Protein AF-A0A1G1NJF9-F1 (afdb_monomer)

Mean predicted aligned error: 8.88 Å

Secondary structure (DSSP, 8-state):
----------------GGGTT--TTS-SS-SS---THHHHHHHHHHHHHHHHHHHHHHHHHHHHHHTT-HHHHHHHHHHHHHHHHHHHHHHHHHHHHHHH-S--S-TTTTTSSHHHHHHHHHHHHHHHTT--HHHHHHHHHHHHHHHHHHTTTTTT-S-EEEEEETTB-HHHHHHHHHHHHHHT-EEEEESSHHHHHHHHHHH--SEEEEEE-HHHHHHHHHHHTTTS-EEEEEPB-TTSTTSSBB--HHHHHHHHHHHHT-

Foldseek 3Di:
DDDDDDDDPPPPDPPPPLCVQDDPPDAFDDSAAAALVLLVVLLVVVLVVVLVVLVVVCVVCQVVQVVVDDVRSVVVVVVSVVVNCCSVVLSCQLQCLLVVLAQSDDPLSLQDDPLVVSLVNSLVVVVVVVDRNSNSLNSSLSSNQSNCSSNLFLAQWDEEEEEAEPAAAPVQVVLVVVLCVVLVYHYDYDPALVRVVVVCVVRVGQEYEYEERSVRLSVNCNVPSNPHHYHYWHWTANPDPSHNIHTDVVVVSVSSCSNNVD

Structure (mmCIF, N/CA/C/O backbone):
data_AF-A0A1G1NJF9-F1
#
_entry.id   AF-A0A1G1NJF9-F1
#
loop_
_atom_site.group_PDB
_atom_site.id
_atom_site.type_symbol
_atom_site.label_atom_id
_atom_site.label_alt_id
_atom_site.label_comp_id
_atom_site.label_asym_id
_atom_site.label_entity_id
_atom_site.label_seq_id
_atom_site.pdbx_PDB_ins_code
_atom_site.Cartn_x
_atom_site.Cartn_y
_atom_site.Cartn_z
_atom_site.occupancy
_atom_site.B_iso_or_equiv
_atom_site.auth_seq_id
_atom_site.auth_comp_id
_atom_site.auth_asym_id
_atom_site.auth_atom_id
_atom_site.pdbx_PDB_model_num
ATOM 1 N N . MET A 1 1 ? 12.388 -8.549 56.924 1.00 35.53 1 MET A N 1
ATOM 2 C CA . MET A 1 1 ? 13.228 -9.263 55.935 1.00 35.53 1 MET A CA 1
ATOM 3 C C . MET A 1 1 ? 12.283 -10.144 55.130 1.00 35.53 1 MET A C 1
ATOM 5 O O . MET A 1 1 ? 11.708 -11.043 55.712 1.00 35.53 1 MET A O 1
ATOM 9 N N . LYS A 1 2 ? 11.737 -9.667 54.003 1.00 35.94 2 LYS A N 1
ATOM 10 C CA . LYS A 1 2 ? 12.255 -9.857 52.632 1.00 35.94 2 LYS A CA 1
ATOM 11 C C . LYS A 1 2 ? 12.684 -11.302 52.370 1.00 35.94 2 LYS A C 1
ATOM 13 O O . LYS A 1 2 ? 13.828 -11.614 52.649 1.00 35.94 2 LYS A O 1
ATOM 18 N N . GLU A 1 3 ? 11.807 -12.077 51.737 1.00 32.44 3 GLU A N 1
ATOM 19 C CA . GLU A 1 3 ? 12.163 -12.806 50.518 1.00 32.44 3 GLU A CA 1
ATOM 20 C C . GLU A 1 3 ? 11.025 -12.663 49.502 1.00 32.44 3 GLU A C 1
ATOM 22 O O . GLU A 1 3 ? 9.847 -12.883 49.769 1.00 32.44 3 GLU A O 1
ATOM 27 N N . THR A 1 4 ? 11.416 -12.116 48.363 1.00 36.16 4 THR A N 1
ATOM 28 C CA . THR A 1 4 ? 10.620 -11.649 47.235 1.00 36.16 4 THR A CA 1
ATOM 29 C C . THR A 1 4 ? 10.324 -12.793 46.276 1.00 36.16 4 THR A C 1
ATOM 31 O O . THR A 1 4 ? 11.246 -13.488 45.855 1.00 36.16 4 THR A O 1
ATOM 34 N N . GLY A 1 5 ? 9.060 -12.923 45.863 1.00 34.06 5 GLY A N 1
ATOM 35 C CA . GLY A 1 5 ? 8.641 -13.816 44.786 1.00 34.06 5 GLY A CA 1
ATOM 36 C C . GLY A 1 5 ? 9.369 -13.496 43.480 1.00 34.06 5 GLY A C 1
ATOM 37 O O . GLY A 1 5 ? 9.129 -12.461 42.855 1.00 34.06 5 GLY A O 1
ATOM 38 N N . GLN A 1 6 ? 10.273 -14.387 43.077 1.00 33.75 6 GLN A N 1
ATOM 39 C CA . GLN A 1 6 ? 10.965 -14.312 41.798 1.00 33.75 6 GLN A CA 1
ATOM 40 C C . GLN A 1 6 ? 10.076 -14.846 40.669 1.00 33.75 6 GLN A C 1
ATOM 42 O O . GLN A 1 6 ? 9.721 -16.019 40.607 1.00 33.75 6 GLN A O 1
ATOM 47 N N . GLY A 1 7 ? 9.728 -13.899 39.797 1.00 34.75 7 GLY A N 1
ATOM 48 C CA . GLY A 1 7 ? 9.335 -13.999 38.394 1.00 34.75 7 GLY A CA 1
ATOM 49 C C . GLY A 1 7 ? 9.099 -15.382 37.791 1.00 34.75 7 GLY A C 1
ATOM 50 O O . GLY A 1 7 ? 10.038 -16.079 37.413 1.00 34.75 7 GLY A O 1
ATOM 51 N N . LYS A 1 8 ? 7.829 -15.665 37.480 1.00 34.97 8 LYS A N 1
ATOM 52 C CA . LYS A 1 8 ? 7.499 -16.475 36.304 1.00 34.97 8 LYS A CA 1
ATOM 53 C C . LYS A 1 8 ? 8.055 -15.755 35.071 1.00 34.97 8 LYS A C 1
ATOM 55 O O . LYS A 1 8 ? 7.445 -14.799 34.593 1.00 34.97 8 LYS A O 1
ATOM 60 N N . ARG A 1 9 ? 9.209 -16.197 34.559 1.00 41.12 9 ARG A N 1
ATOM 61 C CA . ARG A 1 9 ? 9.579 -15.963 33.157 1.00 41.12 9 ARG A CA 1
ATOM 62 C C . ARG A 1 9 ? 8.457 -16.569 32.323 1.00 41.12 9 ARG A C 1
ATOM 64 O O . ARG A 1 9 ? 8.304 -17.784 32.280 1.00 41.12 9 ARG A O 1
ATOM 71 N N . LEU A 1 10 ? 7.624 -15.708 31.752 1.00 45.41 10 LEU A N 1
ATOM 72 C CA . LEU A 1 10 ? 6.700 -16.089 30.699 1.00 45.41 10 LEU A CA 1
ATOM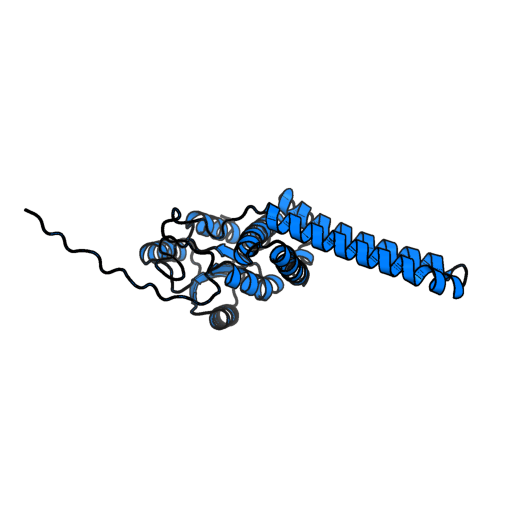 73 C C . LEU A 1 10 ? 7.572 -16.586 29.546 1.00 45.41 10 LEU A C 1
ATOM 75 O O . LEU A 1 10 ? 8.240 -15.786 28.895 1.00 45.41 10 LEU A O 1
ATOM 79 N N . GLU A 1 11 ? 7.638 -17.900 29.352 1.00 47.72 11 GLU A N 1
ATOM 80 C CA . GLU A 1 11 ? 8.126 -18.473 28.101 1.00 47.72 11 GLU A CA 1
ATOM 81 C C . GLU A 1 11 ? 7.130 -18.059 27.014 1.00 47.72 11 GLU A C 1
ATOM 83 O O . GLU A 1 11 ? 6.118 -18.716 26.765 1.00 47.72 11 GLU A O 1
ATOM 88 N N . ASP A 1 12 ? 7.353 -16.874 26.445 1.00 53.38 12 ASP A N 1
ATOM 89 C CA . ASP A 1 12 ? 6.586 -16.388 25.312 1.00 53.38 12 ASP A CA 1
ATOM 90 C C . ASP A 1 12 ? 6.813 -17.359 24.145 1.00 53.38 12 ASP A C 1
ATOM 92 O O . ASP A 1 12 ? 7.939 -17.763 23.843 1.00 53.38 12 ASP A O 1
ATOM 96 N N . ARG A 1 13 ? 5.711 -17.772 23.510 1.00 51.16 13 ARG A N 1
ATOM 97 C CA . ARG A 1 13 ? 5.712 -18.679 22.356 1.00 51.16 13 ARG A CA 1
ATOM 98 C C . ARG A 1 13 ? 6.732 -18.188 21.327 1.00 51.16 13 ARG A C 1
ATOM 100 O O . ARG A 1 13 ? 6.558 -17.103 20.775 1.00 51.16 13 ARG A O 1
ATOM 107 N N . LEU A 1 14 ? 7.743 -19.006 21.031 1.00 48.56 14 LEU A N 1
ATOM 108 C CA . LEU A 1 14 ? 8.636 -18.785 19.896 1.00 48.56 14 LEU A CA 1
ATOM 109 C C . LEU A 1 14 ? 7.801 -18.886 18.616 1.00 48.56 14 LEU A C 1
ATOM 111 O O . LEU A 1 14 ? 7.453 -19.972 18.152 1.00 48.56 14 LEU A O 1
ATOM 115 N N . LEU A 1 15 ? 7.399 -17.736 18.085 1.00 55.97 15 LEU A N 1
ATOM 116 C CA . LEU A 1 15 ? 6.748 -17.643 16.789 1.00 55.97 15 LEU A CA 1
ATOM 117 C C . LEU A 1 15 ? 7.838 -17.793 15.729 1.00 55.97 15 LEU A C 1
ATOM 119 O O . LEU A 1 15 ? 8.378 -16.793 15.302 1.00 55.97 15 LEU A O 1
ATOM 123 N N . GLY A 1 16 ? 8.179 -19.023 15.339 1.00 55.94 16 GLY A N 1
ATOM 124 C CA . GLY A 1 16 ? 9.045 -19.328 14.191 1.00 55.94 16 GLY A CA 1
ATOM 125 C C . GLY A 1 16 ? 10.405 -18.607 14.112 1.00 55.94 16 GLY A C 1
ATOM 126 O O . GLY A 1 16 ? 10.839 -17.870 14.990 1.00 55.94 16 GLY A O 1
ATOM 127 N N . ASP A 1 17 ? 11.091 -18.842 13.004 1.00 54.38 17 ASP A N 1
ATOM 128 C CA . ASP A 1 17 ? 12.297 -18.148 12.539 1.00 54.38 17 ASP A CA 1
ATOM 129 C C . ASP A 1 17 ? 12.006 -16.719 12.039 1.00 54.38 17 ASP A C 1
ATOM 131 O O . ASP A 1 17 ? 12.889 -15.865 12.002 1.00 54.38 17 ASP A O 1
ATOM 135 N N . GLU A 1 18 ? 10.742 -16.424 11.727 1.00 53.03 18 GLU A N 1
ATOM 136 C CA . GLU A 1 18 ? 10.277 -15.138 11.188 1.00 53.03 18 GLU A CA 1
ATOM 137 C C . GLU A 1 18 ? 10.397 -13.943 12.153 1.00 53.03 18 GLU A C 1
ATOM 139 O O . GLU A 1 18 ? 10.163 -12.803 11.751 1.00 53.03 18 GLU A O 1
ATOM 144 N N . TRP A 1 19 ? 10.736 -14.191 13.419 1.00 58.59 19 TRP A N 1
ATOM 145 C CA . TRP A 1 19 ? 10.819 -13.180 14.479 1.00 58.59 19 TRP A CA 1
ATOM 146 C C . TRP A 1 19 ? 12.191 -13.158 15.165 1.00 58.59 19 TRP A C 1
ATOM 148 O O . TRP A 1 19 ? 12.329 -12.577 16.241 1.00 58.59 19 TRP A O 1
ATOM 158 N N . ALA A 1 20 ? 13.207 -13.753 14.527 1.00 51.31 20 ALA A N 1
ATOM 159 C CA . ALA A 1 20 ? 14.582 -13.825 15.031 1.00 51.31 20 ALA A CA 1
ATOM 160 C C . ALA A 1 20 ? 15.204 -12.445 15.328 1.00 51.31 20 ALA A C 1
ATOM 162 O O . ALA A 1 20 ? 16.069 -12.325 16.194 1.00 51.31 20 ALA A O 1
ATOM 163 N N . ASP A 1 21 ? 14.721 -11.394 14.662 1.00 52.09 21 ASP A N 1
ATOM 164 C CA . ASP A 1 21 ? 15.219 -10.024 14.813 1.00 52.09 21 ASP A CA 1
ATOM 165 C C . ASP A 1 21 ? 14.567 -9.265 15.989 1.00 52.09 21 ASP A C 1
ATOM 167 O O . ASP A 1 21 ? 14.874 -8.092 16.230 1.00 52.09 21 ASP A O 1
ATOM 171 N N . TRP A 1 22 ? 13.619 -9.885 16.705 1.00 55.25 22 TRP A N 1
ATOM 172 C CA . TRP A 1 22 ? 12.893 -9.243 17.799 1.00 55.25 22 TRP A CA 1
ATOM 173 C C . TRP A 1 22 ? 13.660 -9.343 19.125 1.00 55.25 22 TRP A C 1
ATOM 175 O O . TRP A 1 22 ? 13.935 -10.432 19.623 1.00 55.25 22 TRP A O 1
ATOM 185 N N . GLN A 1 23 ? 13.965 -8.190 19.732 1.00 53.66 23 GLN A N 1
ATOM 186 C CA . GLN A 1 23 ? 14.632 -8.105 21.034 1.00 53.66 23 GLN A CA 1
ATOM 187 C C . GLN A 1 23 ? 13.650 -7.654 22.137 1.00 53.66 23 GLN A C 1
ATOM 189 O O . GLN A 1 23 ? 13.071 -6.565 22.022 1.00 53.66 23 GLN A O 1
ATOM 194 N N . PRO A 1 24 ? 13.474 -8.431 23.227 1.00 45.28 24 PRO A N 1
ATOM 195 C CA . PRO A 1 24 ? 12.653 -8.022 24.362 1.00 45.28 24 PRO A CA 1
ATOM 196 C C . PRO A 1 24 ? 13.249 -6.787 25.059 1.00 45.28 24 PRO A C 1
ATOM 198 O O . PRO A 1 24 ? 14.437 -6.754 25.366 1.00 45.28 24 PRO A O 1
ATOM 201 N N . GLY A 1 25 ? 12.426 -5.772 25.341 1.00 44.59 25 GLY A N 1
ATOM 202 C CA . GLY A 1 25 ? 12.844 -4.565 26.076 1.00 44.59 25 GLY A CA 1
ATOM 203 C C . GLY A 1 25 ? 13.302 -3.381 25.214 1.00 44.59 25 GLY A C 1
ATOM 204 O O . GLY A 1 25 ? 13.545 -2.300 25.753 1.00 44.59 25 GLY A O 1
ATOM 205 N N . ALA A 1 26 ? 13.351 -3.521 23.884 1.00 45.88 26 ALA A N 1
ATOM 206 C CA . ALA A 1 26 ? 13.391 -2.357 23.000 1.00 45.88 26 ALA A CA 1
ATOM 207 C C . ALA A 1 26 ? 12.121 -1.520 23.239 1.00 45.88 26 ALA A C 1
ATOM 209 O O . ALA A 1 26 ? 11.016 -2.063 23.206 1.00 45.88 26 ALA A O 1
ATOM 210 N N . LYS A 1 27 ? 12.270 -0.216 23.532 1.00 39.72 27 LYS A N 1
ATOM 211 C CA . LYS A 1 27 ? 11.145 0.699 23.810 1.00 39.72 27 LYS A CA 1
ATOM 212 C C . LYS A 1 27 ? 10.029 0.457 22.790 1.00 39.72 27 LYS A C 1
ATOM 214 O O . LYS A 1 27 ? 10.273 0.586 21.595 1.00 39.72 27 LYS A O 1
ATOM 219 N N . GLY A 1 28 ? 8.850 0.062 23.277 1.00 38.50 28 GLY A N 1
ATOM 220 C CA . GLY A 1 28 ? 7.729 -0.426 22.475 1.00 38.50 28 GLY A CA 1
ATOM 221 C C . GLY A 1 28 ? 7.490 0.402 21.212 1.00 38.50 28 GLY A C 1
ATOM 222 O O . GLY A 1 28 ? 6.911 1.484 21.270 1.00 38.50 28 GLY A O 1
ATOM 223 N N . GLY A 1 29 ? 7.939 -0.144 20.080 1.00 43.59 29 GLY A N 1
ATOM 224 C CA . GLY A 1 29 ? 7.853 0.464 18.755 1.00 43.59 29 GLY A CA 1
ATOM 225 C C . GLY A 1 29 ? 9.216 0.732 18.119 1.00 43.59 29 GLY A C 1
ATOM 226 O O . GLY A 1 29 ? 9.619 1.884 18.063 1.00 43.59 29 GLY A O 1
ATOM 227 N N . SER A 1 30 ? 9.913 -0.290 17.602 1.00 46.03 30 SER A N 1
ATOM 228 C CA . SER A 1 30 ? 11.084 -0.042 16.729 1.00 46.03 30 SER A CA 1
ATOM 229 C C . SER A 1 30 ? 11.685 -1.235 15.971 1.00 46.03 30 SER A C 1
ATOM 231 O O . SER A 1 30 ? 12.674 -1.025 15.276 1.00 46.03 30 SER A O 1
ATOM 233 N N . SER A 1 31 ? 11.156 -2.468 16.008 1.00 56.84 31 SER A N 1
ATOM 234 C CA . SER A 1 31 ? 11.793 -3.534 15.200 1.00 56.84 31 SER A CA 1
ATOM 235 C C . SER A 1 31 ? 11.621 -3.302 13.688 1.00 56.84 31 SER A C 1
ATOM 237 O O . SER A 1 31 ? 12.511 -3.624 12.899 1.00 56.84 31 SER A O 1
ATOM 239 N N . SER A 1 32 ? 10.499 -2.690 13.292 1.00 66.06 32 SER A N 1
ATOM 240 C CA . SER A 1 32 ? 10.064 -2.612 11.888 1.00 66.06 32 SER A CA 1
ATOM 241 C C . SER A 1 32 ? 9.783 -1.189 11.392 1.00 66.06 32 SER A C 1
ATOM 243 O O . SER A 1 32 ? 9.504 -1.012 10.208 1.00 66.06 32 SER A O 1
ATOM 245 N N . ASP A 1 33 ? 9.861 -0.168 12.257 1.00 81.88 33 ASP A N 1
ATOM 246 C CA . ASP A 1 33 ? 9.604 1.216 11.845 1.00 81.88 33 ASP A CA 1
ATOM 247 C C . ASP A 1 33 ? 10.712 1.709 10.907 1.00 81.88 33 ASP A C 1
ATOM 249 O O . ASP A 1 33 ? 11.894 1.694 11.252 1.00 81.88 33 ASP A O 1
ATOM 253 N N . ALA A 1 34 ? 10.333 2.120 9.699 1.00 86.31 34 ALA A N 1
ATOM 254 C CA . ALA A 1 34 ? 11.274 2.529 8.666 1.00 86.31 34 ALA A CA 1
ATOM 255 C C . ALA A 1 34 ? 10.837 3.843 8.007 1.00 86.31 34 ALA A C 1
ATOM 257 O O . ALA A 1 34 ? 9.634 4.103 7.859 1.00 86.31 34 ALA A O 1
ATOM 258 N N . PRO A 1 35 ? 11.782 4.691 7.564 1.00 90.38 35 PRO A N 1
ATOM 259 C CA . PRO A 1 35 ? 11.441 5.871 6.789 1.00 90.38 35 PRO A CA 1
ATOM 260 C C . PRO A 1 35 ? 10.881 5.458 5.423 1.00 90.38 35 PRO A C 1
ATOM 262 O O . PRO A 1 35 ? 11.308 4.470 4.824 1.00 90.38 35 PRO A O 1
ATOM 265 N N . LYS A 1 36 ? 9.950 6.250 4.884 1.00 88.00 36 LYS A N 1
ATOM 266 C CA . LYS A 1 36 ? 9.359 6.018 3.552 1.00 88.00 36 LYS A CA 1
ATOM 267 C C . LYS A 1 36 ? 10.381 6.053 2.404 1.00 88.00 36 LYS A C 1
ATOM 269 O O . LYS A 1 36 ? 10.149 5.472 1.349 1.00 88.00 36 LYS A O 1
ATOM 274 N N . SER A 1 37 ? 11.526 6.707 2.615 1.00 89.00 37 SER A N 1
ATOM 275 C CA . SER A 1 37 ? 12.636 6.746 1.656 1.00 89.00 37 SER A CA 1
ATOM 276 C C . SER A 1 37 ? 13.239 5.369 1.388 1.00 89.00 37 SER A C 1
ATOM 278 O O . SER A 1 37 ? 13.776 5.164 0.306 1.00 89.00 37 SER A O 1
ATOM 280 N N . LEU A 1 38 ? 13.120 4.420 2.324 1.00 91.44 38 LEU A N 1
ATOM 281 C CA . LEU A 1 38 ? 13.663 3.073 2.166 1.00 91.44 38 LEU A CA 1
ATOM 282 C C . LEU A 1 38 ? 13.019 2.349 0.977 1.00 91.44 38 LEU A C 1
ATOM 284 O O . LEU A 1 38 ? 13.722 1.879 0.086 1.00 91.44 38 LEU A O 1
ATOM 2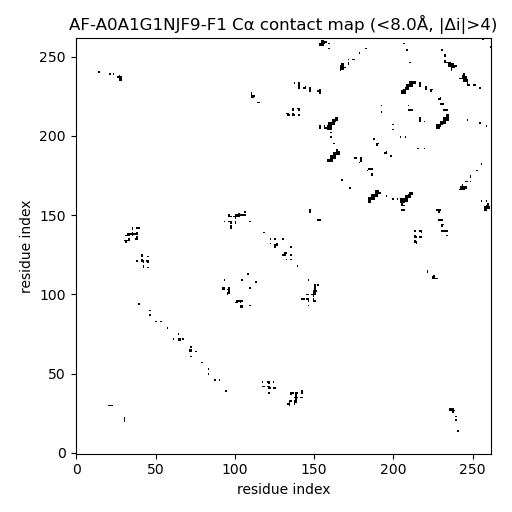88 N N . PHE A 1 39 ? 11.686 2.307 0.922 1.00 91.06 39 PHE A N 1
ATOM 289 C CA . PHE A 1 39 ? 10.965 1.716 -0.201 1.00 91.06 39 PHE A CA 1
ATOM 290 C C . PHE A 1 39 ? 11.270 2.456 -1.507 1.00 91.06 39 PHE A C 1
ATOM 292 O O . PHE A 1 39 ? 11.551 1.801 -2.505 1.00 91.06 39 PHE A O 1
ATOM 299 N N . ILE A 1 40 ? 11.295 3.796 -1.483 1.00 90.31 40 ILE A N 1
ATOM 300 C CA . ILE A 1 40 ? 11.588 4.630 -2.663 1.00 90.31 40 ILE A CA 1
ATOM 301 C C . ILE A 1 40 ? 12.992 4.343 -3.219 1.00 90.31 40 ILE A C 1
ATOM 303 O O . ILE A 1 40 ? 13.176 4.258 -4.432 1.00 90.31 40 ILE A O 1
ATOM 307 N N . PHE A 1 41 ? 13.985 4.175 -2.345 1.00 92.88 41 PHE A N 1
ATOM 308 C CA . PHE A 1 41 ? 15.354 3.857 -2.738 1.00 92.88 41 PHE A CA 1
ATOM 309 C C . PHE A 1 41 ? 15.434 2.492 -3.428 1.00 92.88 41 PHE A C 1
ATOM 311 O O . PHE A 1 41 ? 15.960 2.387 -4.535 1.00 92.88 41 PHE A O 1
ATOM 318 N N . PHE A 1 42 ? 14.856 1.449 -2.824 1.00 92.00 42 PHE A N 1
ATOM 319 C CA . PHE A 1 42 ? 14.870 0.118 -3.433 1.00 92.00 42 PHE A CA 1
ATOM 320 C C . PHE A 1 42 ? 14.020 0.044 -4.697 1.00 92.00 42 PHE A C 1
ATOM 322 O O . PHE A 1 42 ? 14.428 -0.606 -5.654 1.00 92.00 42 PHE A O 1
ATOM 329 N N . SER A 1 43 ? 12.880 0.736 -4.758 1.00 89.75 43 SER A N 1
ATOM 330 C CA . SER A 1 43 ? 12.086 0.806 -5.984 1.00 89.75 43 SER A CA 1
ATOM 331 C C . SER A 1 43 ? 12.826 1.539 -7.105 1.00 89.75 43 SER A C 1
ATOM 333 O O . SER A 1 43 ? 12.709 1.148 -8.265 1.00 89.75 43 SER A O 1
ATOM 335 N N . PHE A 1 44 ? 13.635 2.550 -6.771 1.00 91.44 44 PHE A N 1
ATOM 336 C CA . PHE A 1 44 ? 14.493 3.241 -7.733 1.00 91.44 44 PHE A CA 1
ATOM 337 C C . PHE A 1 44 ? 15.607 2.324 -8.237 1.00 91.44 44 PHE A C 1
ATOM 339 O O . PHE A 1 44 ? 15.851 2.261 -9.439 1.00 91.44 44 PHE A O 1
ATOM 346 N N . LEU A 1 45 ? 16.232 1.556 -7.342 1.00 92.75 45 LEU A N 1
ATOM 347 C CA . LEU A 1 45 ? 17.240 0.568 -7.718 1.00 92.75 45 LEU A CA 1
ATOM 348 C C . LEU A 1 45 ? 16.658 -0.517 -8.640 1.00 92.75 45 LEU A C 1
ATOM 350 O O . LEU A 1 45 ? 17.288 -0.868 -9.633 1.00 92.75 45 LEU A O 1
ATOM 354 N N . VAL A 1 46 ? 15.438 -1.001 -8.366 1.00 91.31 46 VAL A N 1
ATOM 355 C CA . VAL A 1 46 ? 14.717 -1.922 -9.267 1.00 91.31 46 VAL A CA 1
ATOM 356 C C . VAL A 1 46 ? 14.542 -1.300 -10.652 1.00 91.31 46 VAL A C 1
ATOM 358 O O . VAL A 1 46 ? 14.804 -1.970 -11.649 1.00 91.31 46 VAL A O 1
ATOM 361 N N . LEU A 1 47 ? 14.121 -0.032 -10.732 1.00 90.00 47 LEU A N 1
ATOM 362 C CA . LEU A 1 47 ? 13.971 0.659 -12.014 1.00 90.00 47 LEU A CA 1
ATOM 363 C C . LEU A 1 47 ? 15.311 0.772 -12.748 1.00 90.00 47 LEU A C 1
ATOM 365 O O . LEU A 1 47 ? 15.368 0.498 -13.943 1.00 90.00 47 LEU A O 1
ATOM 369 N N . LEU A 1 48 ? 16.379 1.157 -12.049 1.00 92.38 48 LEU A N 1
ATOM 370 C CA . LEU A 1 48 ? 17.712 1.299 -12.630 1.00 92.38 48 LEU A CA 1
ATOM 371 C C . LEU A 1 48 ? 18.195 -0.033 -13.209 1.00 92.38 48 LEU A C 1
ATOM 373 O O . LEU A 1 48 ? 18.633 -0.076 -14.355 1.00 92.38 48 LEU A O 1
ATOM 377 N N . LEU A 1 49 ? 18.048 -1.131 -12.464 1.00 92.38 49 LEU A N 1
ATOM 378 C CA . LEU A 1 49 ? 18.395 -2.469 -12.945 1.00 92.38 49 LEU A CA 1
ATOM 379 C C . LEU A 1 49 ? 17.528 -2.899 -14.137 1.00 92.38 49 LEU A C 1
ATOM 381 O O . LEU A 1 49 ? 18.045 -3.497 -15.078 1.00 92.38 49 LEU A O 1
ATOM 385 N N . ALA A 1 50 ? 16.234 -2.566 -14.137 1.00 90.12 50 ALA A N 1
ATOM 386 C CA . ALA A 1 50 ? 15.353 -2.840 -15.269 1.00 90.12 50 ALA A CA 1
ATOM 387 C C . ALA A 1 50 ? 15.779 -2.060 -16.523 1.00 90.12 50 ALA A C 1
ATOM 389 O O . ALA A 1 50 ? 15.870 -2.644 -17.599 1.00 90.12 50 ALA A O 1
ATOM 390 N N . LEU A 1 51 ? 16.098 -0.769 -16.389 1.00 91.38 51 LEU A N 1
ATOM 391 C CA . LEU A 1 51 ? 16.590 0.064 -17.489 1.00 91.38 51 LEU A CA 1
ATOM 392 C C . LEU A 1 51 ? 17.958 -0.406 -17.999 1.00 91.38 51 LEU A C 1
ATOM 394 O O . LEU A 1 51 ? 18.168 -0.421 -19.209 1.00 91.38 51 LEU A O 1
ATOM 398 N N . LEU A 1 52 ? 18.857 -0.844 -17.112 1.00 93.75 52 LEU A N 1
ATOM 399 C CA . LEU A 1 52 ? 20.128 -1.462 -17.499 1.00 93.75 52 LEU A CA 1
ATOM 400 C C . LEU A 1 52 ? 19.918 -2.777 -18.251 1.00 93.75 52 LEU A C 1
ATOM 402 O O . LEU A 1 52 ? 20.570 -3.002 -19.263 1.00 93.75 52 LEU A O 1
ATOM 406 N N . GLY A 1 53 ? 18.999 -3.631 -17.795 1.00 92.12 53 GLY A N 1
ATOM 407 C CA . GLY A 1 53 ? 18.662 -4.878 -18.485 1.00 92.12 53 GLY A CA 1
ATOM 408 C C . GLY A 1 53 ? 18.063 -4.626 -19.869 1.00 92.12 53 GLY A C 1
ATOM 409 O O . GLY A 1 53 ? 18.449 -5.269 -20.842 1.00 92.12 53 GLY A O 1
ATOM 410 N N . VAL A 1 54 ? 17.175 -3.636 -19.970 1.00 89.94 54 VAL A N 1
ATOM 411 C CA . VAL A 1 54 ? 16.602 -3.151 -21.231 1.00 89.94 54 VAL A CA 1
ATOM 412 C C . VAL A 1 54 ? 17.720 -2.634 -22.146 1.00 89.94 54 VAL A C 1
ATOM 414 O O . VAL A 1 54 ? 17.820 -3.073 -23.290 1.00 89.94 54 VAL A O 1
ATOM 417 N N . TRP A 1 55 ? 18.621 -1.782 -21.646 1.00 92.12 55 TRP A N 1
ATOM 418 C CA . TRP A 1 55 ? 19.776 -1.270 -22.396 1.00 92.12 55 TRP A CA 1
ATOM 419 C C . TRP A 1 55 ? 20.725 -2.379 -22.871 1.00 92.12 55 TRP A C 1
ATOM 421 O O . TRP A 1 55 ? 21.125 -2.382 -24.034 1.00 92.12 55 TRP A O 1
ATOM 431 N N . LEU A 1 56 ? 21.039 -3.349 -22.010 1.00 93.25 56 LEU A N 1
ATOM 432 C CA . LEU A 1 56 ? 21.890 -4.491 -22.343 1.00 93.25 56 LEU A CA 1
ATOM 433 C C . LEU A 1 56 ? 21.248 -5.365 -23.425 1.00 93.25 56 LEU A C 1
ATOM 435 O O . LEU A 1 56 ? 21.922 -5.772 -24.369 1.00 93.25 56 LEU A O 1
ATOM 439 N N . PHE A 1 57 ? 19.941 -5.619 -23.318 1.00 90.75 57 PHE A N 1
ATOM 440 C CA . PHE A 1 57 ? 19.187 -6.333 -24.345 1.00 90.75 57 PHE A CA 1
ATOM 441 C C . PHE A 1 57 ? 19.292 -5.626 -25.699 1.00 90.75 57 PHE A C 1
ATOM 443 O O . PHE A 1 57 ? 19.577 -6.272 -26.706 1.00 90.75 57 PHE A O 1
ATOM 450 N N . TRP A 1 58 ? 19.125 -4.301 -25.724 1.00 89.50 58 TRP A N 1
ATOM 451 C CA . TRP A 1 58 ? 19.299 -3.519 -26.945 1.00 89.50 58 TRP A CA 1
ATOM 452 C C . TRP A 1 58 ? 20.715 -3.637 -27.498 1.00 89.50 58 TRP A C 1
ATOM 454 O O . TRP A 1 58 ? 20.870 -3.974 -28.667 1.00 89.50 58 TRP A O 1
ATOM 464 N N . TYR A 1 59 ? 21.735 -3.442 -26.659 1.00 89.50 59 TYR A N 1
ATOM 465 C CA . TYR A 1 59 ? 23.140 -3.553 -27.052 1.00 89.50 59 TYR A CA 1
ATOM 466 C C . TYR A 1 59 ? 23.462 -4.899 -27.721 1.00 89.50 59 TYR A C 1
ATOM 468 O O . TYR A 1 59 ? 24.123 -4.931 -28.756 1.00 89.50 59 TYR A O 1
ATOM 476 N N . LEU A 1 60 ? 22.944 -6.003 -27.176 1.00 91.38 60 LEU A N 1
ATOM 477 C CA . LEU A 1 60 ? 23.150 -7.344 -27.731 1.00 91.38 60 LEU A CA 1
ATOM 478 C C . LEU A 1 60 ? 22.326 -7.609 -29.000 1.00 91.38 60 LEU A C 1
ATOM 480 O O . LEU A 1 60 ? 22.758 -8.369 -29.865 1.00 91.38 60 LEU A O 1
ATOM 484 N N . ALA A 1 61 ? 21.145 -7.003 -29.126 1.00 88.75 61 ALA A N 1
ATOM 485 C CA . ALA A 1 61 ? 20.252 -7.212 -30.264 1.00 88.75 61 ALA A CA 1
ATOM 486 C C . ALA A 1 61 ? 20.586 -6.326 -31.483 1.00 88.75 61 ALA A C 1
ATOM 488 O O . ALA A 1 61 ? 20.230 -6.683 -32.609 1.00 88.75 61 ALA A O 1
ATOM 489 N N . LEU A 1 62 ? 21.302 -5.211 -31.278 1.00 84.56 62 LEU A N 1
ATOM 490 C CA . LEU A 1 62 ? 21.761 -4.279 -32.320 1.00 84.56 62 LEU A CA 1
ATOM 491 C C . LEU A 1 62 ? 22.319 -4.956 -33.589 1.00 84.56 62 LEU A C 1
ATOM 493 O O . LEU A 1 62 ? 21.757 -4.709 -34.660 1.00 84.56 62 LEU A O 1
ATOM 497 N N . PRO A 1 63 ? 23.342 -5.837 -33.520 1.00 85.12 63 PRO A N 1
ATOM 498 C CA . PRO A 1 63 ? 23.952 -6.415 -34.724 1.00 85.12 63 PRO A CA 1
ATOM 499 C C . PRO A 1 63 ? 22.968 -7.255 -35.547 1.00 85.12 63 PRO A C 1
ATOM 501 O O . PRO A 1 63 ? 23.096 -7.375 -36.764 1.00 85.12 63 PRO A O 1
ATOM 504 N N . ARG A 1 64 ? 21.948 -7.832 -34.901 1.00 85.50 64 ARG A N 1
ATOM 505 C CA . ARG A 1 64 ? 20.910 -8.601 -35.589 1.00 85.50 64 ARG A CA 1
ATOM 506 C C . ARG A 1 64 ? 19.899 -7.691 -36.274 1.00 85.50 64 ARG A C 1
ATOM 508 O O . ARG A 1 64 ? 19.477 -8.001 -37.383 1.00 85.50 64 ARG A O 1
ATOM 515 N N . PHE A 1 65 ? 19.530 -6.574 -35.656 1.00 83.00 65 PHE A N 1
ATOM 516 C CA . PHE A 1 65 ? 18.584 -5.630 -36.246 1.00 83.00 65 PHE A CA 1
ATOM 517 C C . PHE A 1 65 ? 19.124 -4.910 -37.484 1.00 83.00 65 PHE A C 1
ATOM 519 O O . PHE A 1 65 ? 18.354 -4.672 -38.414 1.00 83.00 65 PHE A O 1
ATOM 526 N N . GLU A 1 66 ? 20.428 -4.641 -37.548 1.00 81.12 66 GLU A N 1
ATOM 527 C CA . GLU A 1 66 ? 21.059 -4.044 -38.735 1.00 81.12 66 GLU A CA 1
ATOM 528 C C . GLU A 1 66 ? 20.993 -4.965 -39.966 1.00 81.12 66 GLU A C 1
ATOM 530 O O . GLU A 1 66 ? 20.865 -4.487 -41.093 1.00 81.12 66 GLU A O 1
ATOM 535 N N . SER A 1 67 ? 20.967 -6.289 -39.759 1.00 82.88 67 SER A N 1
ATOM 536 C CA . SER A 1 67 ? 20.869 -7.275 -40.848 1.00 82.88 67 SER A CA 1
ATOM 537 C C . SER A 1 67 ? 19.511 -7.334 -41.566 1.00 82.88 67 SER A C 1
ATOM 539 O O . SER A 1 67 ? 19.432 -7.910 -42.648 1.00 82.88 67 SER A O 1
ATOM 541 N N . PHE A 1 68 ? 18.447 -6.737 -41.012 1.00 79.88 68 PHE A N 1
ATOM 542 C CA . PHE A 1 68 ? 17.101 -6.751 -41.612 1.00 79.88 68 PHE A CA 1
ATOM 543 C C . PHE A 1 68 ? 16.817 -5.542 -42.528 1.00 79.88 68 PHE A C 1
ATOM 545 O O . PHE A 1 68 ? 15.778 -5.512 -43.185 1.00 79.88 68 PHE A O 1
ATOM 552 N N . GLY A 1 69 ? 17.727 -4.558 -42.599 1.00 81.50 69 GLY A N 1
ATOM 553 C CA . GLY A 1 69 ? 17.642 -3.403 -43.504 1.00 81.50 69 GLY A CA 1
ATOM 554 C C . GLY A 1 69 ? 17.770 -2.038 -42.813 1.00 81.50 69 GLY A C 1
ATOM 555 O O . GLY A 1 69 ? 17.451 -1.880 -41.634 1.00 81.50 69 GLY A O 1
ATOM 556 N N . GLN A 1 70 ? 18.198 -1.019 -43.572 1.00 70.81 70 GLN A N 1
ATOM 557 C CA . GLN A 1 70 ? 18.559 0.314 -43.050 1.00 70.81 70 GLN A CA 1
ATOM 558 C C . GLN A 1 70 ? 17.397 1.067 -42.366 1.00 70.81 70 GLN A C 1
ATOM 560 O O . GLN A 1 70 ? 17.629 1.831 -41.433 1.00 70.81 70 GLN A O 1
ATOM 565 N N . GLY A 1 71 ? 16.142 0.832 -42.771 1.00 77.69 71 GLY A N 1
ATOM 566 C CA . GLY A 1 71 ? 14.966 1.447 -42.134 1.00 77.69 71 GLY A CA 1
ATOM 567 C C . GLY A 1 71 ? 14.489 0.734 -40.860 1.00 77.69 71 GLY A C 1
ATOM 568 O O . GLY A 1 71 ? 13.947 1.371 -39.956 1.00 77.69 71 GLY A O 1
ATOM 569 N N . PHE A 1 72 ? 14.714 -0.580 -40.754 1.00 82.31 72 PHE A N 1
ATOM 570 C CA . PHE A 1 72 ? 14.174 -1.403 -39.667 1.00 82.31 72 PHE A CA 1
ATOM 571 C C . PHE A 1 72 ? 14.855 -1.109 -38.325 1.00 82.31 72 PHE A C 1
ATOM 573 O O . PHE A 1 72 ? 14.182 -0.950 -37.304 1.00 82.31 72 PHE A O 1
ATOM 580 N N . ALA A 1 73 ? 16.182 -0.955 -38.332 1.00 84.12 73 ALA A N 1
ATOM 581 C CA . ALA A 1 73 ? 16.957 -0.642 -37.133 1.00 84.12 73 ALA A CA 1
ATOM 582 C C . ALA A 1 73 ? 16.532 0.695 -36.492 1.00 84.12 73 ALA A C 1
ATOM 584 O O . ALA A 1 73 ? 16.438 0.798 -35.266 1.00 84.12 73 ALA A O 1
ATOM 585 N N . GLY A 1 74 ? 16.208 1.703 -37.311 1.00 85.88 74 GLY A N 1
ATOM 586 C CA . GLY A 1 74 ? 15.719 3.001 -36.837 1.00 85.88 74 GLY A CA 1
ATOM 587 C C . GLY A 1 74 ? 14.363 2.904 -36.134 1.00 85.88 74 GLY A C 1
ATOM 588 O O . GLY A 1 74 ? 14.200 3.433 -35.032 1.00 85.88 74 GLY A O 1
ATOM 589 N N . VAL A 1 75 ? 13.412 2.174 -36.726 1.00 88.56 75 VAL A N 1
ATOM 590 C CA . VAL A 1 75 ? 12.083 1.946 -36.132 1.00 88.56 75 VAL A CA 1
ATOM 591 C C . VAL A 1 75 ? 12.192 1.147 -34.832 1.00 88.56 75 VAL A C 1
ATOM 593 O O . VAL A 1 75 ? 11.607 1.539 -33.822 1.00 88.56 75 VAL A O 1
ATOM 596 N N . ALA A 1 76 ? 12.992 0.077 -34.815 1.00 88.06 76 ALA A N 1
ATOM 597 C CA . ALA A 1 76 ? 13.230 -0.721 -33.613 1.00 88.06 76 ALA A CA 1
ATOM 598 C C . ALA A 1 76 ? 13.831 0.126 -32.476 1.00 88.06 76 ALA A C 1
ATOM 600 O O . ALA A 1 76 ? 13.376 0.040 -31.333 1.00 88.06 76 ALA A O 1
ATOM 601 N N . LYS A 1 77 ? 14.787 1.011 -32.796 1.00 88.81 77 LYS A N 1
ATOM 602 C CA . LYS A 1 77 ? 15.393 1.938 -31.828 1.00 88.81 77 LYS A CA 1
ATOM 603 C C . LYS A 1 77 ? 14.370 2.920 -31.269 1.00 88.81 77 LYS A C 1
ATOM 605 O O . LYS A 1 77 ? 14.360 3.165 -30.065 1.00 88.81 77 LYS A O 1
ATOM 610 N N . ALA A 1 78 ? 13.507 3.473 -32.120 1.00 90.25 78 ALA A N 1
ATOM 611 C CA . ALA A 1 78 ? 12.456 4.388 -31.690 1.00 90.25 78 ALA A CA 1
ATOM 612 C C . ALA A 1 78 ? 11.472 3.702 -30.729 1.00 90.25 78 ALA A C 1
ATOM 614 O O . ALA A 1 78 ? 11.215 4.228 -29.648 1.00 90.25 78 ALA A O 1
ATOM 615 N 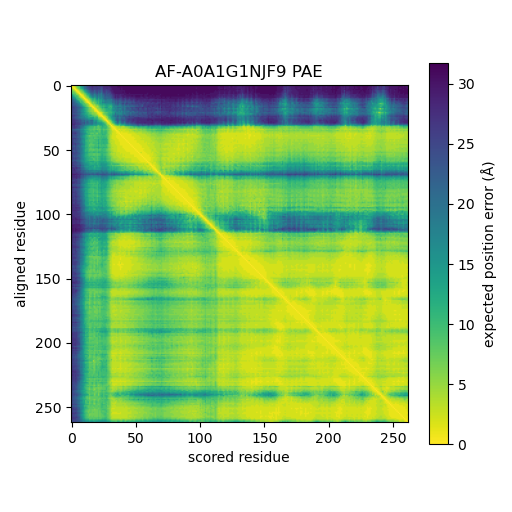N . ILE A 1 79 ? 10.992 2.499 -31.070 1.00 90.06 79 ILE A N 1
ATOM 616 C CA . ILE A 1 79 ? 10.103 1.703 -30.205 1.00 90.06 79 ILE A CA 1
ATOM 617 C C . ILE A 1 79 ? 10.769 1.431 -28.854 1.00 90.06 79 ILE A C 1
ATOM 619 O O . ILE A 1 79 ? 10.153 1.611 -27.804 1.00 90.06 79 ILE A O 1
ATOM 623 N N . PHE A 1 80 ? 12.039 1.039 -28.875 1.00 89.31 80 PHE A N 1
ATOM 624 C CA . PHE A 1 80 ? 12.801 0.748 -27.672 1.00 89.31 80 PHE A CA 1
ATOM 625 C C . PHE A 1 80 ? 12.968 1.978 -26.764 1.00 89.31 80 PHE A C 1
ATOM 627 O O . PHE A 1 80 ? 12.731 1.898 -25.558 1.00 89.31 80 PHE A O 1
ATOM 634 N N . LEU A 1 81 ? 13.323 3.135 -27.334 1.00 90.69 81 LEU A N 1
ATOM 635 C CA . LEU A 1 81 ? 13.444 4.386 -26.582 1.00 90.69 81 LEU A CA 1
ATOM 636 C C . LEU A 1 81 ? 12.097 4.841 -26.014 1.00 90.69 81 LEU A C 1
ATOM 638 O O . LEU A 1 81 ? 12.044 5.275 -24.866 1.00 90.69 81 LEU A O 1
ATOM 642 N N . ILE A 1 82 ? 11.006 4.694 -26.774 1.00 93.31 82 ILE A N 1
ATOM 643 C CA . ILE A 1 82 ? 9.647 4.970 -26.291 1.00 93.31 82 ILE A CA 1
ATOM 644 C C . ILE A 1 82 ? 9.306 4.042 -25.119 1.00 93.31 82 ILE A C 1
ATOM 646 O O . ILE A 1 82 ? 8.793 4.504 -24.101 1.00 93.31 82 ILE A O 1
ATOM 650 N N . PHE A 1 83 ? 9.627 2.751 -25.204 1.00 90.75 83 PHE A N 1
ATOM 651 C CA . PHE A 1 83 ? 9.403 1.804 -24.112 1.00 90.75 83 PHE A CA 1
ATOM 652 C C . PHE A 1 83 ? 10.202 2.171 -22.848 1.00 90.75 83 PHE A C 1
ATOM 654 O O . PHE A 1 83 ? 9.641 2.246 -21.755 1.00 90.75 83 PHE A O 1
ATOM 661 N N . ALA A 1 84 ? 11.494 2.479 -22.982 1.00 89.81 84 ALA A N 1
ATOM 662 C CA . ALA A 1 84 ? 12.323 2.897 -21.852 1.00 89.81 84 ALA A CA 1
AT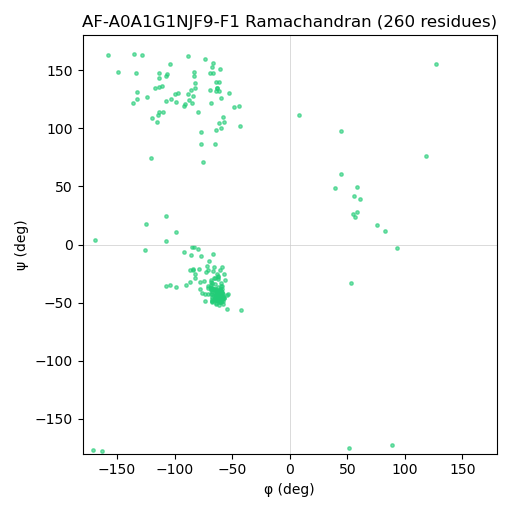OM 663 C C . ALA A 1 84 ? 11.838 4.223 -21.234 1.00 89.81 84 ALA A C 1
ATOM 665 O O . ALA A 1 84 ? 11.732 4.341 -20.011 1.00 89.81 84 ALA A O 1
ATOM 666 N N . PHE A 1 85 ? 11.488 5.207 -22.072 1.00 91.44 85 PHE A N 1
ATOM 667 C CA . PHE A 1 85 ? 10.962 6.497 -21.629 1.00 91.44 85 PHE A CA 1
ATOM 668 C C . PHE A 1 85 ? 9.619 6.347 -20.916 1.00 91.44 85 PHE A C 1
ATOM 670 O O . PHE A 1 85 ? 9.430 6.920 -19.847 1.00 91.44 85 PHE A O 1
ATOM 677 N N . THR A 1 86 ? 8.697 5.554 -21.465 1.00 87.81 86 THR A N 1
ATOM 678 C CA . THR A 1 86 ? 7.391 5.309 -20.838 1.00 87.81 86 THR A CA 1
ATOM 679 C C . THR A 1 86 ? 7.541 4.622 -19.486 1.00 87.81 86 THR A C 1
ATOM 681 O O . THR A 1 86 ? 6.905 5.064 -18.535 1.00 87.81 86 THR A O 1
ATOM 684 N N . LEU A 1 87 ? 8.429 3.628 -19.350 1.00 85.31 87 LEU A N 1
ATOM 685 C CA . LEU A 1 87 ? 8.741 2.982 -18.070 1.00 85.31 87 LEU A CA 1
ATOM 686 C C . LEU A 1 87 ? 9.296 3.982 -17.037 1.00 85.31 87 LEU A C 1
ATOM 688 O O . LEU A 1 87 ? 8.839 4.017 -15.891 1.00 85.31 87 LEU A O 1
ATOM 692 N N . ALA A 1 88 ? 10.263 4.812 -17.440 1.00 87.56 88 ALA A N 1
ATOM 693 C CA . ALA A 1 88 ? 10.895 5.796 -16.565 1.00 87.56 88 ALA A CA 1
ATOM 694 C C . ALA A 1 88 ? 9.925 6.915 -16.153 1.00 87.56 88 ALA A C 1
ATOM 696 O O . ALA A 1 88 ? 9.786 7.208 -14.965 1.00 87.56 88 ALA A O 1
ATOM 697 N N . ALA A 1 89 ? 9.210 7.505 -17.116 1.00 87.25 89 ALA A N 1
ATOM 698 C CA . ALA A 1 89 ? 8.194 8.523 -16.868 1.00 87.25 89 ALA A CA 1
ATOM 699 C C . ALA A 1 89 ? 7.086 7.982 -15.956 1.00 87.25 89 ALA A C 1
ATOM 701 O O . ALA A 1 89 ? 6.664 8.656 -15.018 1.00 87.25 89 ALA A O 1
ATOM 702 N N . TRP A 1 90 ? 6.666 6.736 -16.179 1.00 81.62 90 TRP A N 1
ATOM 703 C CA . TRP A 1 90 ? 5.675 6.061 -15.357 1.00 81.62 90 TRP A CA 1
ATOM 704 C C . TRP A 1 90 ? 6.120 5.924 -13.888 1.00 81.62 90 TRP A C 1
ATOM 706 O O . TRP A 1 90 ? 5.363 6.294 -12.987 1.00 81.62 90 TRP A O 1
ATOM 716 N N . TYR A 1 91 ? 7.355 5.482 -13.624 1.00 83.38 91 TYR A N 1
ATOM 717 C CA . TYR A 1 91 ? 7.899 5.435 -12.261 1.00 83.38 91 TYR A CA 1
ATOM 718 C C . TYR A 1 91 ? 8.001 6.829 -11.621 1.00 83.38 91 TYR A C 1
ATOM 720 O O . TYR A 1 91 ? 7.573 7.030 -10.480 1.00 83.38 91 TYR A O 1
ATOM 728 N N . LEU A 1 92 ? 8.540 7.805 -12.362 1.00 83.81 92 LEU A N 1
ATOM 729 C CA . LEU A 1 92 ? 8.726 9.173 -11.877 1.00 83.81 92 LEU A CA 1
ATOM 730 C C . LEU A 1 92 ? 7.400 9.833 -11.502 1.00 83.81 92 LEU A C 1
ATOM 732 O O . LEU A 1 92 ? 7.340 10.512 -10.478 1.00 83.81 92 LEU A O 1
ATOM 736 N N . LEU A 1 93 ? 6.330 9.605 -12.267 1.00 82.38 93 LEU A N 1
ATOM 737 C CA . LEU A 1 93 ? 4.995 10.113 -11.942 1.00 82.38 93 LEU A CA 1
ATOM 738 C C . LEU A 1 93 ? 4.478 9.569 -10.604 1.00 82.38 93 LEU A C 1
ATOM 740 O O . LEU A 1 93 ? 3.913 10.331 -9.819 1.00 82.38 93 LEU A O 1
ATOM 744 N N . GLN A 1 94 ? 4.703 8.285 -10.308 1.00 74.75 94 GLN A N 1
ATOM 745 C CA . GLN A 1 94 ? 4.259 7.667 -9.052 1.00 74.75 94 GLN A CA 1
ATOM 746 C C . GLN A 1 94 ? 5.011 8.238 -7.844 1.00 74.75 94 GLN A C 1
ATOM 748 O O . GLN A 1 94 ? 4.393 8.672 -6.870 1.00 74.75 94 GLN A O 1
ATOM 753 N N . VAL A 1 95 ? 6.345 8.290 -7.920 1.00 79.06 95 VAL A N 1
ATOM 754 C CA . VAL A 1 95 ? 7.179 8.834 -6.835 1.00 79.06 95 VAL A CA 1
ATOM 755 C C . VAL A 1 95 ? 6.922 10.326 -6.644 1.00 79.06 95 VAL A C 1
ATOM 757 O O . VAL A 1 95 ? 6.775 10.777 -5.511 1.00 79.06 95 VAL A O 1
ATOM 760 N N . SER A 1 96 ? 6.794 11.086 -7.734 1.00 76.56 96 SER A N 1
ATOM 761 C CA . SER A 1 96 ? 6.508 12.523 -7.672 1.00 76.56 96 SER A CA 1
ATOM 762 C C . SER A 1 96 ? 5.124 12.797 -7.090 1.00 76.56 96 SER A C 1
ATOM 764 O O . SER A 1 96 ? 4.973 13.721 -6.295 1.00 76.56 96 SER A O 1
ATOM 766 N N . SER A 1 97 ? 4.113 11.982 -7.410 1.00 77.19 97 SER A N 1
ATOM 767 C CA . SER A 1 97 ? 2.786 12.132 -6.805 1.00 77.19 97 SER A CA 1
ATOM 768 C C . SER A 1 97 ? 2.840 11.923 -5.289 1.00 77.19 97 SER A C 1
ATOM 770 O O . SER A 1 97 ? 2.316 12.752 -4.545 1.00 77.19 97 SER A O 1
ATOM 772 N N . ALA A 1 98 ? 3.553 10.896 -4.816 1.00 72.62 98 ALA A N 1
ATOM 773 C CA . ALA A 1 98 ? 3.743 10.661 -3.384 1.00 72.62 98 ALA A CA 1
ATOM 774 C C . ALA A 1 98 ? 4.591 11.755 -2.698 1.00 72.62 98 ALA A C 1
ATOM 776 O O . ALA A 1 98 ? 4.293 12.152 -1.571 1.00 72.62 98 ALA A O 1
ATOM 777 N N . ALA A 1 99 ? 5.630 12.268 -3.367 1.00 74.75 99 ALA A N 1
ATOM 778 C CA . ALA A 1 99 ? 6.538 13.275 -2.816 1.00 74.75 99 ALA A CA 1
ATOM 779 C C . ALA A 1 99 ? 5.905 14.674 -2.738 1.00 74.75 99 ALA A C 1
ATOM 781 O O . ALA A 1 99 ? 5.947 15.309 -1.686 1.00 74.75 99 ALA A O 1
ATOM 782 N N . PHE A 1 100 ? 5.285 15.141 -3.825 1.00 68.25 100 PHE A N 1
ATOM 783 C CA . PHE A 1 100 ? 4.705 16.485 -3.911 1.00 68.25 100 PHE A CA 1
ATOM 784 C C . PHE A 1 100 ? 3.272 16.563 -3.372 1.00 68.25 100 PHE A C 1
ATOM 786 O O . PHE A 1 100 ? 2.736 17.657 -3.232 1.00 68.25 100 PHE A O 1
ATOM 793 N N . LYS A 1 101 ? 2.633 15.426 -3.054 1.00 68.25 101 LYS A N 1
ATOM 794 C CA . LYS A 1 101 ? 1.211 15.345 -2.664 1.00 68.25 101 LYS A CA 1
ATOM 795 C C . LYS A 1 101 ? 0.259 15.966 -3.695 1.00 68.25 101 LYS A C 1
ATOM 797 O O . LYS A 1 101 ? -0.843 16.399 -3.358 1.00 68.25 101 LYS A O 1
ATOM 802 N N . VAL A 1 102 ? 0.680 16.002 -4.957 1.00 66.12 102 VAL A N 1
ATOM 803 C CA . VAL A 1 102 ? -0.101 16.526 -6.079 1.00 66.12 102 VAL A CA 1
ATOM 804 C C . VAL A 1 102 ? -0.584 15.357 -6.936 1.00 66.12 102 VAL A C 1
ATOM 806 O O . VAL A 1 102 ? 0.089 14.330 -7.085 1.00 66.12 102 VAL A O 1
ATOM 809 N N . LYS A 1 103 ? -1.772 15.515 -7.522 1.00 62.00 103 LYS A N 1
ATOM 810 C CA . LYS A 1 103 ? -2.379 14.551 -8.442 1.00 62.00 103 LYS A CA 1
ATOM 811 C C . LYS A 1 103 ? -1.701 14.629 -9.818 1.00 62.00 103 LYS A C 1
ATOM 813 O O . LYS A 1 103 ? -2.286 15.143 -10.763 1.00 62.00 103 LYS A O 1
ATOM 818 N N . LEU A 1 104 ? -0.458 14.155 -9.913 1.00 60.22 104 LEU A N 1
ATOM 819 C CA . LEU A 1 104 ? 0.233 13.982 -11.199 1.00 60.22 104 LEU A CA 1
ATOM 820 C C . LEU A 1 104 ? -0.082 12.624 -11.836 1.00 60.22 104 LEU A C 1
ATOM 822 O O . LEU A 1 104 ? -0.138 12.517 -13.057 1.00 60.22 104 LEU A O 1
ATOM 826 N N . ALA A 1 105 ? -0.311 11.588 -11.026 1.00 57.78 105 ALA A N 1
ATOM 827 C CA . ALA A 1 105 ? -0.627 10.256 -11.523 1.00 57.78 105 ALA A CA 1
ATOM 828 C C . ALA A 1 105 ? -2.135 10.129 -11.836 1.00 57.78 105 ALA A C 1
ATOM 830 O O . ALA A 1 105 ? -2.967 10.407 -10.961 1.00 57.78 105 ALA A O 1
ATOM 831 N N . PRO A 1 106 ? -2.529 9.683 -13.047 1.00 59.41 106 PRO A N 1
ATOM 832 C CA . PRO A 1 106 ? -3.924 9.372 -13.332 1.00 59.41 106 PRO A CA 1
ATOM 833 C C . PRO A 1 106 ? -4.405 8.238 -12.417 1.00 59.41 106 PRO A C 1
ATOM 835 O O . PRO A 1 106 ? -3.689 7.264 -12.183 1.00 59.41 106 PRO A O 1
ATOM 838 N N . SER A 1 107 ? -5.640 8.334 -11.918 1.00 54.84 107 SER A N 1
ATOM 839 C CA . SER A 1 107 ? -6.211 7.401 -10.929 1.00 54.84 107 SER A CA 1
ATOM 840 C C . SER A 1 107 ? -6.248 5.937 -11.389 1.00 54.84 107 SER A C 1
ATOM 842 O O . SER A 1 107 ? -6.337 5.043 -10.553 1.00 54.84 107 SER A O 1
ATOM 844 N N . PHE A 1 108 ? -6.160 5.681 -12.697 1.00 54.59 108 PHE A N 1
ATOM 845 C CA . PHE A 1 108 ? -6.026 4.343 -13.277 1.00 54.59 108 PHE A CA 1
ATOM 846 C C . PHE A 1 108 ? -4.666 3.691 -12.957 1.00 54.59 108 PHE A C 1
ATOM 848 O O . PHE A 1 108 ? -4.604 2.503 -12.645 1.00 54.59 108 PHE A O 1
ATOM 855 N N . PHE A 1 109 ? -3.579 4.470 -12.945 1.00 53.00 109 PHE A N 1
ATOM 856 C CA . PHE A 1 109 ? -2.213 3.960 -12.758 1.00 53.00 109 PHE A CA 1
ATOM 857 C C . PHE A 1 109 ? -1.860 3.659 -11.299 1.00 53.00 109 PHE A C 1
ATOM 859 O O . PHE A 1 109 ? -0.971 2.856 -11.032 1.00 53.00 109 PHE A O 1
ATOM 866 N N . VAL A 1 110 ? -2.577 4.256 -10.348 1.00 56.00 110 VAL A N 1
ATOM 867 C CA . VAL A 1 110 ? -2.452 3.956 -8.910 1.00 56.00 110 VAL A CA 1
ATOM 868 C C . VAL A 1 110 ? -3.065 2.587 -8.578 1.00 56.00 110 VAL A C 1
ATOM 870 O O . VAL A 1 110 ? -2.678 1.955 -7.599 1.00 56.00 110 VAL A O 1
ATOM 873 N N . LYS A 1 111 ? -4.001 2.104 -9.409 1.00 58.62 111 LYS A N 1
ATOM 874 C CA . LYS A 1 111 ? -4.816 0.914 -9.136 1.00 58.62 111 LYS A CA 1
ATOM 875 C C . LYS A 1 111 ? -4.195 -0.396 -9.643 1.00 58.62 111 LYS A C 1
ATOM 877 O O . LYS A 1 111 ? -4.325 -1.413 -8.977 1.00 58.62 111 LYS A O 1
ATOM 882 N N . HIS A 1 112 ? -3.484 -0.434 -10.772 1.00 58.00 112 HIS A N 1
ATOM 883 C CA . HIS A 1 112 ? -3.139 -1.721 -11.406 1.00 58.00 112 HIS A CA 1
ATOM 884 C C . HIS A 1 112 ? -1.656 -2.117 -11.379 1.00 58.00 112 HIS A C 1
ATOM 886 O O . HIS A 1 112 ? -0.801 -1.298 -11.705 1.00 58.00 112 HIS A O 1
ATOM 892 N N . LEU A 1 113 ? -1.424 -3.413 -11.060 1.00 49.56 113 LEU A N 1
ATOM 893 C CA . LEU A 1 113 ? -0.282 -4.348 -11.280 1.00 49.56 113 LEU A CA 1
ATOM 894 C C . LEU A 1 113 ? 1.133 -3.918 -10.838 1.00 49.56 113 LEU A C 1
ATOM 896 O O . LEU A 1 113 ? 1.947 -4.714 -10.374 1.00 49.56 113 LEU A O 1
ATOM 900 N N . SER A 1 114 ? 1.392 -2.636 -10.925 1.00 59.12 114 SER A N 1
ATOM 901 C CA . SER A 1 114 ? 2.650 -1.944 -10.777 1.00 59.12 114 SER A CA 1
ATOM 902 C C . SER A 1 114 ? 3.279 -2.027 -9.393 1.00 59.12 114 SER A C 1
ATOM 904 O O . SER A 1 114 ? 4.440 -2.404 -9.252 1.00 59.12 114 SER A O 1
ATOM 906 N N . LEU A 1 115 ? 2.502 -1.712 -8.351 1.00 70.94 115 LEU A N 1
ATOM 907 C CA . LEU A 1 115 ? 2.989 -1.742 -6.971 1.00 70.94 115 LEU A CA 1
ATOM 908 C C . LEU A 1 115 ? 3.324 -3.171 -6.539 1.00 70.94 115 LEU A C 1
ATOM 910 O O . LEU A 1 115 ? 4.232 -3.373 -5.741 1.00 70.94 115 LEU A O 1
ATOM 914 N N . ARG A 1 116 ? 2.650 -4.176 -7.115 1.00 80.06 116 ARG A N 1
ATOM 915 C CA . ARG A 1 116 ? 2.925 -5.586 -6.830 1.00 80.06 116 ARG A CA 1
ATOM 916 C C . ARG A 1 116 ? 4.300 -6.010 -7.343 1.00 80.06 116 ARG A C 1
ATOM 918 O O . ARG A 1 116 ? 5.066 -6.615 -6.590 1.00 80.06 116 ARG A O 1
ATOM 925 N N . ILE A 1 117 ? 4.615 -5.680 -8.597 1.00 78.88 117 ILE A N 1
ATOM 926 C CA . ILE A 1 117 ? 5.905 -6.011 -9.223 1.00 78.88 117 ILE A CA 1
ATOM 927 C C . ILE A 1 117 ? 7.037 -5.224 -8.557 1.00 78.88 117 ILE A C 1
ATOM 929 O O . ILE A 1 117 ? 8.047 -5.820 -8.174 1.00 78.88 117 ILE A O 1
ATOM 933 N N . LEU A 1 118 ? 6.846 -3.913 -8.358 1.00 81.75 118 LEU A N 1
ATOM 934 C CA . LEU A 1 118 ? 7.830 -3.052 -7.699 1.00 81.75 118 LEU A CA 1
ATOM 935 C C . LEU A 1 118 ? 8.133 -3.536 -6.281 1.00 81.75 118 LEU A C 1
ATOM 937 O O . LEU A 1 118 ? 9.299 -3.698 -5.936 1.00 81.75 118 LEU A O 1
ATOM 941 N N . LEU A 1 119 ? 7.107 -3.836 -5.481 1.00 85.56 119 LEU A N 1
ATOM 942 C CA . LEU A 1 119 ? 7.296 -4.280 -4.104 1.00 85.56 119 LEU A CA 1
ATOM 943 C C . LEU A 1 119 ? 7.949 -5.656 -4.012 1.00 85.56 119 LEU A C 1
ATOM 945 O O . LEU A 1 119 ? 8.892 -5.825 -3.247 1.00 85.56 119 LEU A O 1
ATOM 949 N N . SER A 1 120 ? 7.502 -6.627 -4.813 1.00 86.62 120 SER A N 1
ATOM 950 C CA . SER A 1 120 ? 8.096 -7.973 -4.800 1.00 86.62 120 SER A CA 1
ATOM 951 C C . SER A 1 120 ? 9.579 -7.934 -5.179 1.00 86.62 120 SER A C 1
ATOM 953 O O . SER A 1 120 ? 10.394 -8.633 -4.580 1.00 86.62 120 SER A O 1
ATOM 955 N N . SER A 1 121 ? 9.940 -7.086 -6.144 1.00 87.81 121 SER A N 1
ATOM 956 C CA . SER A 1 121 ? 11.327 -6.906 -6.585 1.00 87.81 121 SER A CA 1
ATOM 957 C C . SER A 1 121 ? 12.155 -6.128 -5.558 1.00 87.81 121 SER A C 1
ATOM 959 O O . SER A 1 121 ? 13.264 -6.543 -5.231 1.00 87.81 121 SER A O 1
ATOM 961 N N . ALA A 1 122 ? 11.597 -5.057 -4.984 1.00 89.06 122 ALA A N 1
ATOM 962 C CA . ALA A 1 122 ? 12.252 -4.254 -3.953 1.00 89.06 122 ALA A CA 1
ATOM 963 C C . ALA A 1 122 ? 12.549 -5.080 -2.694 1.00 89.06 122 ALA A C 1
ATOM 965 O O . ALA A 1 122 ? 13.653 -5.011 -2.163 1.00 89.06 122 ALA A O 1
ATOM 966 N N . VAL A 1 123 ? 11.602 -5.919 -2.257 1.00 87.62 123 VAL A N 1
ATOM 967 C CA . VAL A 1 123 ? 11.789 -6.828 -1.116 1.00 87.62 123 VAL A CA 1
ATOM 968 C C . VAL A 1 123 ? 12.887 -7.857 -1.389 1.00 87.62 123 VAL A C 1
ATOM 970 O O . VAL A 1 123 ? 13.693 -8.130 -0.502 1.00 87.62 123 VAL A O 1
ATOM 973 N N . ARG A 1 124 ? 12.958 -8.410 -2.607 1.00 88.62 124 ARG A N 1
ATOM 974 C CA . ARG A 1 124 ? 14.027 -9.348 -2.991 1.00 88.62 124 ARG A CA 1
ATOM 975 C C . ARG A 1 124 ? 15.404 -8.684 -2.972 1.00 88.62 124 ARG A C 1
ATOM 977 O O . ARG A 1 124 ? 16.314 -9.245 -2.374 1.00 88.62 124 ARG A O 1
ATOM 984 N N . LEU A 1 125 ? 15.545 -7.502 -3.578 1.00 89.75 125 LEU A N 1
ATOM 985 C CA . LEU A 1 125 ? 16.822 -6.775 -3.609 1.00 89.75 125 LEU A CA 1
ATOM 986 C C . LEU A 1 125 ? 17.288 -6.371 -2.214 1.00 89.75 125 LEU A C 1
ATOM 988 O O . LEU A 1 125 ? 18.441 -6.571 -1.858 1.00 89.75 125 LEU A O 1
ATOM 992 N N . ALA A 1 126 ? 16.393 -5.826 -1.404 1.00 88.88 126 ALA A N 1
ATOM 993 C CA . ALA A 1 126 ? 16.738 -5.392 -0.062 1.00 88.88 126 ALA A CA 1
ATOM 994 C C . ALA A 1 126 ? 17.062 -6.568 0.876 1.00 88.88 126 ALA A C 1
ATOM 996 O O . ALA A 1 126 ? 17.934 -6.438 1.734 1.00 88.88 126 ALA A O 1
ATOM 997 N N . GLY A 1 127 ? 16.437 -7.732 0.662 1.00 86.38 127 GLY A N 1
ATOM 998 C CA . GLY A 1 127 ? 16.802 -8.971 1.349 1.00 86.38 127 GLY A CA 1
ATOM 999 C C . GLY A 1 127 ? 18.252 -9.396 1.092 1.00 86.38 127 GLY A C 1
ATOM 1000 O O . GLY A 1 127 ? 18.899 -9.892 2.007 1.00 86.38 127 GLY A O 1
ATOM 1001 N N . MET A 1 128 ? 18.805 -9.126 -0.101 1.00 88.50 128 MET A N 1
ATOM 1002 C CA . MET A 1 128 ? 20.226 -9.383 -0.400 1.00 88.50 128 MET A CA 1
ATOM 1003 C C . MET A 1 128 ? 21.178 -8.490 0.410 1.00 88.50 128 MET A C 1
ATOM 1005 O O . MET A 1 128 ? 22.328 -8.856 0.619 1.00 88.50 128 MET A O 1
ATOM 1009 N N . VAL A 1 129 ? 20.700 -7.337 0.885 1.00 88.19 129 VAL A N 1
ATOM 1010 C CA . VAL A 1 129 ? 21.464 -6.365 1.689 1.00 88.19 129 VAL A CA 1
ATOM 1011 C C . VAL A 1 129 ? 21.166 -6.528 3.194 1.00 88.19 129 VAL A C 1
ATOM 1013 O O . VAL A 1 129 ? 21.534 -5.686 4.006 1.00 88.19 129 VAL A O 1
ATOM 1016 N N . GLY A 1 130 ? 20.479 -7.606 3.596 1.00 83.62 130 GLY A N 1
ATOM 1017 C CA . GLY A 1 130 ? 20.159 -7.889 5.001 1.00 83.62 130 GLY A CA 1
ATOM 1018 C C . GLY A 1 130 ? 19.024 -7.040 5.585 1.00 83.62 130 GLY A C 1
ATOM 1019 O O . GLY A 1 130 ? 18.877 -6.953 6.803 1.00 83.62 130 GLY A O 1
ATOM 1020 N N . ILE A 1 131 ? 18.208 -6.393 4.747 1.00 86.81 131 ILE A N 1
ATOM 1021 C CA . ILE A 1 131 ? 17.050 -5.619 5.206 1.00 86.81 131 ILE A CA 1
ATOM 1022 C C . ILE A 1 131 ? 15.829 -6.529 5.295 1.00 86.81 131 ILE A C 1
ATOM 1024 O O . ILE A 1 131 ? 15.460 -7.220 4.344 1.00 86.81 131 ILE A O 1
ATOM 1028 N N . THR A 1 132 ? 15.163 -6.479 6.445 1.00 85.25 132 THR A N 1
ATOM 1029 C CA . THR A 1 132 ? 14.006 -7.323 6.740 1.00 85.25 132 THR A CA 1
ATOM 1030 C C . THR A 1 132 ? 12.792 -6.940 5.892 1.00 85.25 132 THR A C 1
ATOM 1032 O O . THR A 1 132 ? 12.563 -5.768 5.564 1.00 85.25 132 THR A O 1
ATOM 1035 N N . ARG A 1 133 ? 11.964 -7.938 5.558 1.00 83.19 133 ARG A N 1
ATOM 1036 C CA . ARG A 1 133 ? 10.719 -7.724 4.798 1.00 83.19 133 ARG A CA 1
ATOM 1037 C C . ARG A 1 133 ? 9.772 -6.766 5.518 1.00 83.19 133 ARG A C 1
ATOM 1039 O O . ARG A 1 133 ? 9.129 -5.946 4.868 1.00 83.19 133 ARG A O 1
ATOM 1046 N N . ASP A 1 134 ? 9.746 -6.837 6.845 1.00 85.19 134 ASP A N 1
ATOM 1047 C CA . ASP A 1 134 ? 8.943 -5.974 7.706 1.00 85.19 134 ASP A CA 1
ATOM 1048 C C . ASP A 1 134 ? 9.325 -4.495 7.565 1.00 85.19 134 ASP A C 1
ATOM 1050 O O . ASP A 1 134 ? 8.443 -3.663 7.373 1.00 85.19 134 ASP A O 1
ATOM 1054 N N . LYS A 1 135 ? 10.621 -4.146 7.569 1.00 88.25 135 LYS A N 1
ATOM 1055 C CA . LYS A 1 135 ? 11.069 -2.746 7.416 1.00 88.25 135 LYS A CA 1
ATOM 1056 C C . LYS A 1 135 ? 10.652 -2.151 6.072 1.00 88.25 135 LYS A C 1
ATOM 1058 O O . LYS A 1 135 ? 10.155 -1.027 5.998 1.00 88.25 135 LYS A O 1
ATOM 1063 N N . ILE A 1 136 ? 10.820 -2.909 4.992 1.00 89.75 136 ILE A N 1
ATOM 1064 C CA . ILE A 1 136 ? 10.409 -2.463 3.652 1.00 89.75 136 ILE A CA 1
ATOM 1065 C C . ILE A 1 136 ? 8.891 -2.391 3.565 1.00 89.75 136 ILE A C 1
ATOM 1067 O O . ILE A 1 136 ? 8.367 -1.456 2.970 1.00 89.75 136 ILE A O 1
ATOM 1071 N N . GLY A 1 137 ? 8.187 -3.339 4.183 1.00 89.50 137 GLY A N 1
ATOM 1072 C CA . GLY A 1 137 ? 6.736 -3.333 4.279 1.00 89.50 137 GLY A CA 1
ATOM 1073 C C . GLY A 1 137 ? 6.196 -2.108 4.995 1.00 89.50 137 GLY A C 1
ATOM 1074 O O . GLY A 1 137 ? 5.297 -1.454 4.476 1.00 89.50 137 GLY A O 1
ATOM 1075 N N . ASN A 1 138 ? 6.790 -1.735 6.128 1.00 91.31 138 ASN A N 1
ATOM 1076 C CA . ASN A 1 138 ? 6.442 -0.521 6.859 1.00 91.31 138 ASN A CA 1
ATOM 1077 C C . ASN A 1 138 ? 6.620 0.722 5.974 1.00 91.31 138 ASN A C 1
ATOM 1079 O O . ASN A 1 138 ? 5.714 1.545 5.836 1.00 91.31 138 ASN A O 1
ATOM 1083 N N . SER A 1 139 ? 7.776 0.810 5.311 1.00 93.19 139 SER A N 1
ATOM 1084 C CA . SER A 1 139 ? 8.103 1.893 4.384 1.00 93.19 139 SER A CA 1
ATOM 1085 C C . SER A 1 139 ? 7.132 1.959 3.195 1.00 93.19 139 SER A C 1
ATOM 1087 O O . SER A 1 139 ? 6.658 3.040 2.839 1.00 93.19 139 SER A O 1
ATOM 1089 N N . PHE A 1 140 ? 6.769 0.802 2.631 1.00 92.12 140 PHE A N 1
ATOM 1090 C CA . PHE A 1 140 ? 5.788 0.671 1.557 1.00 92.12 140 PHE A CA 1
ATOM 1091 C C . PHE A 1 140 ? 4.395 1.119 1.994 1.00 92.12 140 PHE A C 1
ATOM 1093 O O . PHE A 1 140 ? 3.762 1.878 1.270 1.00 92.12 140 PHE A O 1
ATOM 1100 N N . VAL A 1 141 ? 3.921 0.705 3.174 1.00 92.62 141 VAL A N 1
ATOM 1101 C CA . VAL A 1 141 ? 2.607 1.118 3.697 1.00 92.62 141 VAL A CA 1
ATOM 1102 C C . VAL A 1 141 ? 2.546 2.640 3.852 1.00 92.62 141 VAL A C 1
ATOM 1104 O O . VAL A 1 141 ? 1.570 3.256 3.426 1.00 92.62 141 VAL A O 1
ATOM 1107 N N . LYS A 1 142 ? 3.610 3.271 4.368 1.00 92.19 142 LYS A N 1
ATOM 1108 C CA . LYS A 1 142 ? 3.704 4.740 4.460 1.00 92.19 142 LYS A CA 1
ATOM 1109 C C . LYS A 1 142 ? 3.669 5.410 3.085 1.00 92.19 142 LYS A C 1
ATOM 1111 O O . LYS A 1 142 ? 2.914 6.359 2.891 1.00 92.19 142 LYS A O 1
ATOM 1116 N N . PHE A 1 143 ? 4.460 4.911 2.132 1.00 90.62 143 PHE A N 1
ATOM 1117 C CA . PHE A 1 143 ? 4.465 5.400 0.750 1.00 90.62 143 PHE A CA 1
ATOM 1118 C C . PHE A 1 143 ? 3.087 5.254 0.085 1.00 90.62 143 PHE A C 1
ATOM 1120 O O . PHE A 1 143 ? 2.600 6.191 -0.543 1.00 90.62 143 PHE A O 1
ATOM 1127 N N . HIS A 1 144 ? 2.442 4.099 0.260 1.00 89.69 144 HIS A N 1
ATOM 1128 C CA . HIS A 1 144 ? 1.117 3.801 -0.276 1.00 89.69 144 HIS A CA 1
ATOM 1129 C C . HIS A 1 144 ? 0.057 4.737 0.308 1.00 89.69 144 HIS A C 1
ATOM 1131 O O . HIS A 1 144 ? -0.695 5.347 -0.446 1.00 89.69 144 HIS A O 1
ATOM 1137 N N . ASN A 1 145 ? 0.033 4.931 1.630 1.00 91.69 145 ASN A N 1
ATOM 1138 C CA . ASN A 1 145 ? -0.883 5.880 2.266 1.00 91.69 145 ASN A CA 1
ATOM 1139 C C . ASN A 1 145 ? -0.667 7.313 1.743 1.00 91.69 145 ASN A C 1
ATOM 1141 O O . ASN A 1 145 ? -1.637 7.995 1.414 1.00 91.69 145 ASN A O 1
ATOM 1145 N N . ASP A 1 146 ? 0.585 7.769 1.612 1.00 89.56 146 ASP A N 1
ATOM 1146 C CA . ASP A 1 146 ? 0.908 9.082 1.029 1.00 89.56 146 ASP A CA 1
ATOM 1147 C C . ASP A 1 146 ? 0.395 9.206 -0.418 1.00 89.56 146 ASP A C 1
ATOM 1149 O O . ASP A 1 146 ? -0.197 10.227 -0.781 1.00 89.56 146 ASP A O 1
ATOM 1153 N N . LEU A 1 147 ? 0.551 8.155 -1.229 1.00 86.50 147 LEU A N 1
ATOM 1154 C CA . LEU A 1 147 ? 0.037 8.094 -2.598 1.00 86.50 147 LEU A CA 1
ATOM 1155 C C . LEU A 1 147 ? -1.499 8.163 -2.638 1.00 86.50 147 LEU A C 1
ATOM 1157 O O . LEU A 1 147 ? -2.069 8.866 -3.478 1.00 86.50 147 LEU A O 1
ATOM 1161 N N . MET A 1 148 ? -2.184 7.493 -1.708 1.00 87.25 148 MET A N 1
ATOM 1162 C CA . MET A 1 148 ? -3.641 7.561 -1.565 1.00 87.25 148 MET A CA 1
ATOM 1163 C C . MET A 1 148 ? -4.109 8.992 -1.278 1.00 87.25 148 MET A C 1
ATOM 1165 O O . MET A 1 148 ? -4.998 9.502 -1.967 1.00 87.25 148 MET A O 1
ATOM 1169 N N . TYR A 1 149 ? -3.449 9.677 -0.338 1.00 87.88 149 TYR A N 1
ATOM 1170 C CA . TYR A 1 149 ? -3.736 11.078 -0.033 1.00 87.88 149 TYR A CA 1
ATOM 1171 C C . TYR A 1 149 ? -3.495 11.995 -1.239 1.00 87.88 149 TYR A C 1
ATOM 1173 O O . TYR A 1 149 ? -4.376 12.789 -1.586 1.00 87.88 149 TYR A O 1
ATOM 1181 N N . ALA A 1 150 ? -2.339 11.863 -1.899 1.00 84.25 150 ALA A N 1
ATOM 1182 C CA . ALA A 1 150 ? -1.924 12.687 -3.036 1.00 84.25 150 ALA A CA 1
ATOM 1183 C C . ALA A 1 150 ? -2.875 12.582 -4.235 1.00 84.25 150 ALA A C 1
ATOM 1185 O O . ALA A 1 150 ? -3.208 13.571 -4.891 1.00 84.25 150 ALA A O 1
ATOM 1186 N N . THR A 1 151 ? -3.353 11.369 -4.502 1.00 80.12 151 THR A N 1
ATOM 1187 C CA . THR A 1 151 ? -4.213 11.066 -5.653 1.00 80.12 151 THR A CA 1
ATOM 1188 C C . THR A 1 151 ? -5.686 11.377 -5.390 1.00 80.12 151 THR A C 1
ATOM 1190 O O . THR A 1 151 ? -6.517 11.265 -6.296 1.00 80.12 151 THR A O 1
ATOM 1193 N N . ARG A 1 152 ? -6.009 11.831 -4.168 1.00 85.00 152 ARG A N 1
ATOM 1194 C CA . ARG A 1 152 ? -7.375 12.043 -3.667 1.00 85.00 152 ARG A CA 1
ATOM 1195 C C . ARG A 1 152 ? -8.230 10.767 -3.707 1.00 85.00 152 ARG A C 1
ATOM 1197 O O . ARG A 1 152 ? -9.448 10.841 -3.869 1.00 85.00 152 ARG A O 1
ATOM 1204 N N . THR A 1 153 ? -7.592 9.601 -3.610 1.00 84.38 153 THR A N 1
ATOM 1205 C CA . THR A 1 153 ? -8.261 8.304 -3.744 1.00 84.38 153 THR A CA 1
ATOM 1206 C C . THR A 1 153 ? -8.919 7.913 -2.425 1.00 84.38 153 THR A C 1
ATOM 1208 O O . THR A 1 153 ? -8.305 8.011 -1.370 1.00 84.38 153 THR A O 1
ATOM 1211 N N . GLY A 1 154 ? -10.166 7.440 -2.478 1.00 84.19 154 GLY A N 1
ATOM 1212 C CA . GLY A 1 154 ? -10.921 7.061 -1.278 1.00 84.19 154 GLY A CA 1
ATOM 1213 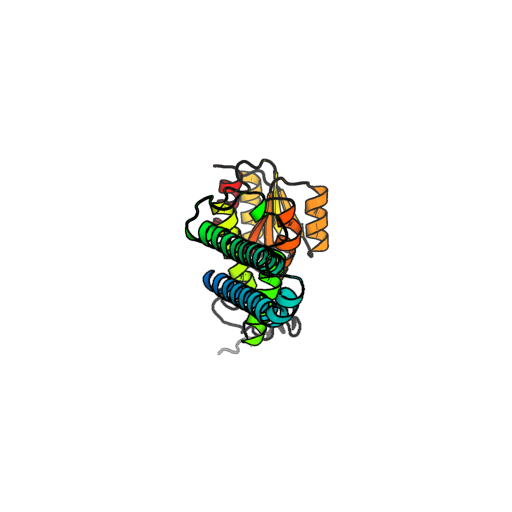C C . GLY A 1 154 ? -11.601 8.224 -0.563 1.00 84.19 154 GLY A C 1
ATOM 1214 O O . GLY A 1 154 ? -12.087 8.035 0.540 1.00 84.19 154 GLY A O 1
ATOM 1215 N N . LYS A 1 155 ? -11.666 9.405 -1.184 1.00 89.62 155 LYS A N 1
ATOM 1216 C CA . LYS A 1 155 ? -12.406 10.564 -0.673 1.00 89.62 155 LYS A CA 1
ATOM 1217 C C . LYS A 1 155 ? -13.900 10.479 -1.036 1.00 89.62 155 LYS A C 1
ATOM 1219 O O . LYS A 1 155 ? -14.220 10.063 -2.148 1.00 89.62 155 LYS A O 1
ATOM 1224 N N . ASN A 1 156 ? -14.784 10.952 -0.152 1.00 91.25 156 ASN A N 1
ATOM 1225 C CA . ASN A 1 156 ? -16.254 10.905 -0.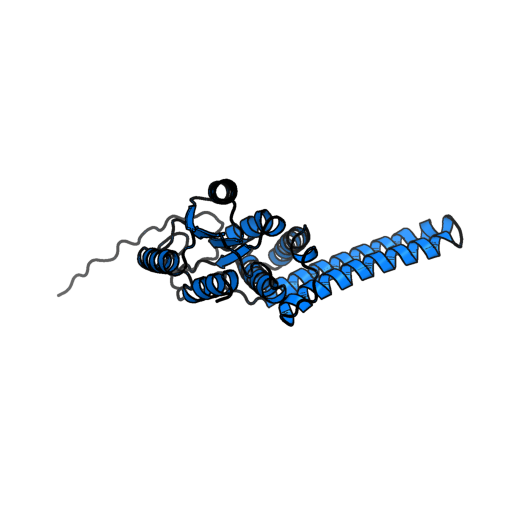282 1.00 91.25 156 ASN A CA 1
ATOM 1226 C C . ASN A 1 156 ? -16.831 9.480 -0.381 1.00 91.25 156 ASN A C 1
ATOM 1228 O O . ASN A 1 156 ? -17.751 9.224 -1.160 1.00 91.25 156 ASN A O 1
ATOM 1232 N N . VAL A 1 157 ? -16.282 8.542 0.386 1.00 93.38 157 VAL A N 1
ATOM 1233 C CA . VAL A 1 157 ? -16.817 7.175 0.461 1.00 93.38 157 VAL A CA 1
ATOM 1234 C C . VAL A 1 157 ? -17.972 7.095 1.454 1.00 93.38 157 VAL A C 1
ATOM 1236 O O . VAL A 1 157 ? -17.987 7.824 2.443 1.00 93.38 157 VAL A O 1
ATOM 1239 N N . LYS A 1 158 ? -18.946 6.212 1.202 1.00 93.62 158 LYS A N 1
ATOM 1240 C CA . LYS A 1 158 ? -20.113 6.034 2.081 1.00 93.62 158 LYS A CA 1
ATOM 1241 C C . LYS A 1 158 ? -19.937 4.843 3.015 1.00 93.62 158 LYS A C 1
ATOM 1243 O O . LYS A 1 158 ? -20.368 4.892 4.160 1.00 93.62 158 LYS A O 1
ATOM 1248 N N . LYS A 1 159 ? -19.310 3.769 2.527 1.00 95.69 159 LYS A N 1
ATOM 1249 C CA . LYS A 1 159 ? -19.099 2.523 3.271 1.00 95.69 159 LYS A CA 1
ATOM 1250 C C . LYS A 1 159 ? -17.618 2.277 3.512 1.00 95.69 159 LYS A C 1
ATOM 1252 O O . LYS A 1 159 ? -16.895 1.867 2.605 1.00 95.69 159 LYS A O 1
ATOM 1257 N N . ILE A 1 160 ? -17.183 2.487 4.748 1.00 97.69 160 ILE A N 1
ATOM 1258 C CA . ILE A 1 160 ? -15.826 2.163 5.194 1.00 97.69 160 ILE A CA 1
ATOM 1259 C C . ILE A 1 160 ? -15.865 0.827 5.940 1.00 97.69 160 ILE A C 1
ATOM 1261 O O . ILE A 1 160 ? -16.674 0.651 6.853 1.00 97.69 160 ILE A O 1
ATOM 1265 N N . LEU A 1 161 ? -14.973 -0.092 5.563 1.00 98.00 161 LEU A N 1
ATOM 1266 C CA . LEU A 1 161 ? -14.713 -1.328 6.301 1.00 98.00 161 LEU A CA 1
ATOM 1267 C C . LEU A 1 161 ? -13.330 -1.259 6.951 1.00 98.00 161 LEU A C 1
ATOM 1269 O O . LEU A 1 161 ? -12.309 -1.247 6.263 1.00 98.00 161 LEU A O 1
ATOM 1273 N N . LEU A 1 162 ? -13.300 -1.244 8.280 1.00 97.81 162 LEU A N 1
ATOM 1274 C CA . LEU A 1 162 ? -12.088 -1.357 9.080 1.00 97.81 162 LEU A CA 1
ATOM 1275 C C . LEU A 1 162 ? -11.837 -2.831 9.417 1.00 97.81 162 LEU A C 1
ATOM 1277 O O . LEU A 1 162 ? -12.652 -3.459 10.088 1.00 97.81 162 LEU A O 1
ATOM 1281 N N . ILE A 1 163 ? -10.706 -3.376 8.980 1.00 97.19 163 ILE A N 1
ATOM 1282 C CA . ILE A 1 163 ? -10.284 -4.747 9.283 1.00 97.19 163 ILE A CA 1
ATOM 1283 C C . ILE A 1 163 ? -9.287 -4.706 10.434 1.00 97.19 163 ILE A C 1
ATOM 1285 O O . ILE A 1 163 ? -8.247 -4.056 10.338 1.00 97.19 163 ILE A O 1
ATOM 1289 N N . LEU A 1 164 ? -9.608 -5.417 11.511 1.00 95.62 164 LEU A N 1
ATOM 1290 C CA . LEU A 1 164 ? -8.842 -5.465 12.749 1.00 95.62 164 LEU A CA 1
ATOM 1291 C C . LEU A 1 164 ? -8.242 -6.857 12.979 1.00 95.62 164 LEU A C 1
ATOM 1293 O O . LEU A 1 164 ? -8.889 -7.859 12.674 1.00 95.62 164 LEU A O 1
ATOM 1297 N N . PRO A 1 165 ? -7.062 -6.958 13.605 1.00 92.69 165 PRO A N 1
ATOM 1298 C CA . PRO A 1 165 ? -6.497 -8.226 14.021 1.00 92.69 165 PRO A CA 1
ATOM 1299 C C . PRO A 1 165 ? -6.974 -8.609 15.427 1.00 92.69 165 PRO A C 1
ATOM 1301 O O . PRO A 1 165 ? -7.424 -7.786 16.232 1.00 92.69 165 PRO A O 1
ATOM 1304 N N . ARG A 1 166 ? -6.825 -9.888 15.777 1.00 89.88 166 ARG A N 1
ATOM 1305 C CA . ARG A 1 166 ? -7.201 -10.398 17.107 1.00 89.88 166 ARG A CA 1
ATOM 1306 C C . ARG A 1 166 ? -6.280 -9.946 18.242 1.00 89.88 166 ARG A C 1
ATOM 1308 O O . ARG A 1 166 ? -6.711 -9.901 19.388 1.00 89.88 166 ARG A O 1
ATOM 1315 N N . CYS A 1 167 ? -5.051 -9.561 17.929 1.00 87.69 167 CYS A N 1
ATOM 1316 C CA . CYS A 1 167 ? -4.025 -9.252 18.921 1.00 87.69 167 CYS A CA 1
ATOM 1317 C C . CYS A 1 167 ? -4.126 -7.859 19.566 1.00 87.69 167 CYS A C 1
ATOM 1319 O O . CYS A 1 167 ? -3.339 -7.583 20.466 1.00 87.69 167 CYS A O 1
ATOM 1321 N N . LEU A 1 168 ? -5.070 -7.004 19.144 1.00 90.00 168 LEU A N 1
ATOM 1322 C CA . LEU A 1 168 ? -5.236 -5.660 19.712 1.00 90.00 168 LEU A CA 1
ATOM 1323 C C . LEU A 1 168 ? -5.637 -5.697 21.187 1.00 90.00 168 LEU A C 1
ATOM 1325 O O . LEU A 1 168 ? -6.520 -6.474 21.568 1.00 90.00 168 LEU A O 1
ATOM 1329 N N . SER A 1 169 ? -5.054 -4.793 21.977 1.00 91.31 169 SER A N 1
ATOM 1330 C CA . SER A 1 169 ? -5.423 -4.596 23.380 1.00 91.31 169 SER A CA 1
ATOM 1331 C C . SER A 1 169 ? -6.893 -4.179 23.533 1.00 91.31 169 SER A C 1
ATOM 1333 O O . SER A 1 169 ? -7.480 -3.531 22.660 1.00 91.31 169 SER A O 1
ATOM 1335 N N . ALA A 1 170 ? -7.503 -4.543 24.665 1.00 91.56 170 ALA A N 1
ATOM 1336 C CA . ALA A 1 170 ? -8.899 -4.209 24.959 1.00 91.56 170 ALA A CA 1
ATOM 1337 C C . ALA A 1 170 ? -9.150 -2.691 24.960 1.00 91.56 170 ALA A C 1
ATOM 1339 O O . ALA A 1 170 ? -10.158 -2.228 24.432 1.00 91.56 170 ALA A O 1
ATOM 1340 N N . GLU A 1 171 ? -8.195 -1.912 25.474 1.00 92.56 171 GLU A N 1
ATOM 1341 C CA . GLU A 1 171 ? -8.263 -0.448 25.480 1.00 92.56 171 GLU A CA 1
ATOM 1342 C C . GLU A 1 171 ? -8.384 0.122 24.059 1.00 92.56 171 GLU A C 1
ATOM 1344 O O . GLU A 1 171 ? -9.243 0.959 23.780 1.00 92.56 171 GLU A O 1
ATOM 1349 N N . VAL A 1 172 ? -7.554 -0.365 23.133 1.00 93.50 172 VAL A N 1
ATOM 1350 C CA . VAL A 1 172 ? -7.565 0.090 21.739 1.00 93.50 172 VAL A CA 1
ATOM 1351 C C . VAL A 1 172 ? -8.852 -0.337 21.035 1.00 93.50 172 VAL A C 1
ATOM 1353 O O . VAL A 1 172 ? -9.423 0.451 20.284 1.00 93.50 172 VAL A O 1
ATOM 1356 N N . ARG A 1 173 ? -9.362 -1.543 21.310 1.00 94.31 173 ARG A N 1
ATOM 1357 C CA . ARG A 1 173 ? -10.652 -2.011 20.773 1.00 94.31 173 ARG A CA 1
ATOM 1358 C C . ARG A 1 173 ? -11.815 -1.118 21.199 1.00 94.31 173 ARG A C 1
ATOM 1360 O O . ARG A 1 173 ? -12.642 -0.785 20.356 1.00 94.31 173 ARG A O 1
ATOM 1367 N N . ASN A 1 174 ? -11.853 -0.704 22.465 1.00 95.19 174 ASN A N 1
ATOM 1368 C CA . ASN A 1 174 ? -12.897 0.187 22.973 1.00 95.19 174 ASN A CA 1
ATOM 1369 C C . ASN A 1 174 ? -12.850 1.552 22.271 1.00 95.19 174 ASN A C 1
ATOM 1371 O O . ASN A 1 174 ? -13.869 2.003 21.758 1.00 95.19 174 ASN A O 1
ATOM 1375 N N . LYS A 1 175 ? -11.657 2.138 22.113 1.00 96.06 175 LYS A N 1
ATOM 1376 C CA . LYS A 1 175 ? -11.470 3.391 21.357 1.00 96.06 175 LYS A CA 1
ATOM 1377 C C . LYS A 1 175 ? -11.910 3.271 19.894 1.00 96.06 175 LYS A C 1
ATOM 1379 O O . LYS A 1 175 ? -12.511 4.187 19.341 1.00 96.06 175 LYS A O 1
ATOM 1384 N N . ILE A 1 176 ? -11.625 2.138 19.247 1.00 96.25 176 ILE A N 1
ATOM 1385 C CA . ILE A 1 176 ? -12.071 1.884 17.870 1.00 96.25 176 ILE A CA 1
ATOM 1386 C C . ILE A 1 176 ? -13.596 1.751 17.802 1.00 96.25 176 ILE A C 1
ATOM 1388 O O . ILE A 1 176 ? -14.195 2.240 16.847 1.00 96.25 176 ILE A O 1
ATOM 1392 N N . LYS A 1 177 ? -14.228 1.125 18.802 1.00 95.75 177 LYS A N 1
ATOM 1393 C CA . LYS A 1 177 ? -15.688 1.017 18.890 1.00 95.75 177 LYS A CA 1
ATOM 1394 C C . LYS A 1 177 ? -16.342 2.396 19.018 1.00 95.75 177 LYS A C 1
ATOM 1396 O O . LYS A 1 177 ? -17.239 2.702 18.243 1.00 95.75 177 LYS A O 1
ATOM 1401 N N . GLU A 1 178 ? -15.829 3.251 19.901 1.00 96.75 178 GLU A N 1
ATOM 1402 C CA . GLU A 1 178 ? -16.289 4.641 20.043 1.00 96.75 178 GLU A CA 1
ATOM 1403 C C . GLU A 1 178 ? -16.157 5.425 18.725 1.00 96.75 178 GLU A C 1
ATOM 1405 O O . GLU A 1 178 ? -17.073 6.139 18.319 1.00 96.75 178 GLU A O 1
ATOM 1410 N N . LEU A 1 179 ? -15.039 5.264 18.005 1.00 96.62 179 LEU A N 1
ATOM 1411 C CA . LEU A 1 179 ? -14.855 5.879 16.685 1.00 96.62 179 LEU A CA 1
ATOM 1412 C C . LEU A 1 179 ? -15.814 5.314 15.629 1.00 96.62 179 LEU A C 1
ATOM 1414 O O . LEU A 1 179 ? -16.308 6.073 14.795 1.00 96.62 179 LEU A O 1
ATOM 1418 N N . SER A 1 180 ? -16.063 4.005 15.654 1.00 96.44 180 SER A N 1
ATOM 1419 C CA . SER A 1 180 ? -16.989 3.315 14.749 1.00 96.44 180 SER A CA 1
ATOM 1420 C C . SER A 1 180 ? -18.415 3.826 14.933 1.00 96.44 180 SER A C 1
ATOM 1422 O O . SER A 1 180 ? -19.075 4.125 13.941 1.00 96.44 180 SER A O 1
ATOM 1424 N N . GLU A 1 181 ? -18.850 4.038 16.176 1.00 96.25 181 GLU A N 1
ATOM 1425 C CA . GLU A 1 181 ? -20.143 4.650 16.500 1.00 96.25 181 GLU A CA 1
ATOM 1426 C C . GLU A 1 181 ? -20.182 6.134 16.102 1.00 96.25 181 GLU A C 1
ATOM 1428 O O . GLU A 1 181 ? -21.144 6.591 15.487 1.00 96.25 181 GLU A O 1
ATOM 1433 N N . LYS A 1 182 ? -19.115 6.894 16.368 1.00 96.62 182 LYS A N 1
ATOM 1434 C CA . LYS A 1 182 ? -19.043 8.324 16.031 1.00 96.62 182 LYS A CA 1
ATOM 1435 C C . LYS A 1 182 ? -19.104 8.597 14.525 1.00 96.62 182 LYS A C 1
ATOM 1437 O O . LYS A 1 182 ? -19.756 9.547 14.104 1.00 96.62 182 LYS A O 1
ATOM 1442 N N . TYR A 1 183 ? -18.397 7.802 13.724 1.00 96.38 183 TYR A N 1
ATOM 1443 C CA . TYR A 1 183 ? -18.251 8.013 12.278 1.00 96.38 183 TYR A CA 1
ATOM 1444 C C . TYR A 1 183 ? -19.039 7.012 11.422 1.00 96.38 183 TYR A C 1
ATOM 1446 O O . TYR A 1 183 ? -18.947 7.067 10.198 1.00 96.38 183 TYR A O 1
ATOM 1454 N N . GLN A 1 184 ? -19.809 6.117 12.047 1.00 95.00 184 GLN A N 1
ATOM 1455 C CA . GLN A 1 184 ? -20.712 5.162 11.393 1.00 95.00 184 GLN A CA 1
ATOM 1456 C C . GLN A 1 184 ? -20.017 4.262 10.347 1.00 95.00 184 GLN A C 1
ATOM 1458 O O . GLN A 1 184 ? -20.558 4.000 9.272 1.00 95.00 184 GLN A O 1
ATOM 1463 N N . PHE A 1 185 ? -18.809 3.768 10.650 1.00 95.94 185 PHE A N 1
ATOM 1464 C CA . PHE A 1 185 ? -18.108 2.776 9.819 1.00 95.94 185 PHE A CA 1
ATOM 1465 C C . PHE A 1 185 ? -18.165 1.374 10.430 1.00 95.94 185 PHE A C 1
ATOM 1467 O O . PHE A 1 185 ? -18.264 1.222 11.646 1.00 95.94 185 PHE A O 1
ATOM 1474 N N . VAL A 1 186 ? -18.035 0.338 9.598 1.00 96.12 186 VAL A N 1
ATOM 1475 C CA . VAL A 1 186 ? -18.067 -1.062 10.048 1.00 96.12 186 VAL A CA 1
ATOM 1476 C C . VAL A 1 186 ? -16.667 -1.507 10.462 1.00 96.12 186 VAL A C 1
ATOM 1478 O O . VAL A 1 186 ? -15.738 -1.447 9.658 1.00 96.12 186 VAL A O 1
ATOM 1481 N N . ALA A 1 187 ? -16.514 -1.991 11.695 1.00 96.38 187 ALA A N 1
ATOM 1482 C CA . ALA A 1 187 ? -15.289 -2.629 12.171 1.00 96.38 187 ALA A CA 1
ATOM 1483 C C . ALA A 1 187 ? -15.455 -4.156 12.220 1.00 96.38 187 ALA A C 1
ATOM 1485 O O . ALA A 1 187 ? -16.364 -4.671 12.866 1.00 96.38 187 ALA A O 1
ATOM 1486 N N . TYR A 1 188 ? -14.555 -4.885 11.562 1.00 96.00 188 TYR A N 1
ATOM 1487 C CA . TYR A 1 188 ? -14.565 -6.342 11.468 1.00 96.00 188 TYR A CA 1
ATOM 1488 C C . TYR A 1 188 ? -13.236 -6.918 11.961 1.00 96.00 188 TYR A C 1
ATOM 1490 O O . TYR A 1 188 ? -12.173 -6.520 11.490 1.00 96.00 188 TYR A O 1
ATOM 1498 N N . THR A 1 189 ? -13.272 -7.863 12.903 1.00 95.25 189 THR A N 1
ATOM 1499 C CA . THR A 1 189 ? -12.056 -8.552 13.367 1.00 95.25 189 THR A CA 1
ATOM 1500 C C . THR A 1 189 ? -11.828 -9.811 12.534 1.00 95.25 189 THR A C 1
ATOM 1502 O O . THR A 1 189 ? -12.672 -10.697 12.555 1.00 95.25 189 THR A O 1
ATOM 1505 N N . ALA A 1 190 ? -10.683 -9.908 11.856 1.00 92.38 190 ALA A N 1
ATOM 1506 C CA . ALA A 1 190 ? -10.284 -11.070 11.063 1.00 92.38 190 ALA A CA 1
ATOM 1507 C C . ALA A 1 190 ? -9.159 -11.865 11.752 1.00 92.38 190 ALA A C 1
ATOM 1509 O O . ALA A 1 190 ? -8.269 -11.305 12.402 1.00 92.38 190 ALA A O 1
ATOM 1510 N N . PHE A 1 191 ? -9.184 -13.188 11.600 1.00 85.94 191 PHE A N 1
ATOM 1511 C CA . PHE A 1 191 ? -8.200 -14.119 12.148 1.00 85.94 191 PHE A CA 1
ATOM 1512 C C . PHE A 1 191 ? -6.999 -14.293 11.211 1.00 85.94 191 PHE A C 1
ATOM 1514 O O . PHE A 1 191 ? -5.927 -14.681 11.675 1.00 85.94 191 PHE A O 1
ATOM 1521 N N . GLY A 1 192 ? -7.175 -13.986 9.924 1.00 87.69 192 GLY A N 1
ATOM 1522 C CA . GLY A 1 192 ? -6.147 -14.050 8.890 1.00 87.69 192 GLY A CA 1
ATOM 1523 C C . GLY A 1 192 ? -6.608 -13.433 7.567 1.00 87.69 192 GLY A C 1
ATOM 1524 O O . GLY A 1 192 ? -7.719 -12.908 7.454 1.00 87.69 192 GLY A O 1
ATOM 1525 N N . GLY A 1 193 ? -5.745 -13.510 6.551 1.00 88.06 193 GLY A N 1
ATOM 1526 C CA . GLY A 1 193 ? -5.975 -12.872 5.251 1.00 88.06 193 GLY A CA 1
ATOM 1527 C C . GLY A 1 193 ? -7.206 -13.387 4.495 1.00 88.06 193 GLY A C 1
ATOM 1528 O O . GLY A 1 193 ? -7.900 -12.595 3.864 1.00 88.06 193 GLY A O 1
ATOM 1529 N N . ASP A 1 194 ? -7.519 -14.685 4.569 1.00 91.25 194 ASP A N 1
ATOM 1530 C CA . ASP A 1 194 ? -8.674 -15.255 3.854 1.00 91.25 194 ASP A CA 1
ATOM 1531 C C . ASP A 1 194 ? -10.003 -14.755 4.405 1.00 91.25 194 ASP A C 1
ATOM 1533 O O . ASP A 1 194 ? -10.907 -14.399 3.650 1.00 91.25 194 ASP A O 1
ATOM 1537 N N . GLU A 1 195 ? -10.100 -14.653 5.725 1.00 94.31 195 GLU A N 1
ATOM 1538 C CA . GLU A 1 195 ? -11.274 -14.102 6.386 1.00 94.31 195 GLU A CA 1
ATOM 1539 C C . GLU A 1 195 ? -11.413 -12.601 6.120 1.00 94.31 195 GLU A C 1
ATOM 1541 O O . GLU A 1 195 ? -12.510 -12.130 5.832 1.00 94.31 195 GLU A O 1
ATOM 1546 N N . ALA A 1 196 ? -10.300 -11.859 6.100 1.00 94.44 196 ALA A N 1
ATOM 1547 C CA . ALA A 1 196 ? -10.294 -10.460 5.680 1.00 94.44 196 ALA A CA 1
ATOM 1548 C C . ALA A 1 196 ? -10.812 -10.300 4.235 1.00 94.44 196 ALA A C 1
ATOM 1550 O O . ALA A 1 196 ? -11.687 -9.474 3.975 1.00 94.44 196 ALA A O 1
ATOM 1551 N N . ARG A 1 197 ? -10.342 -11.136 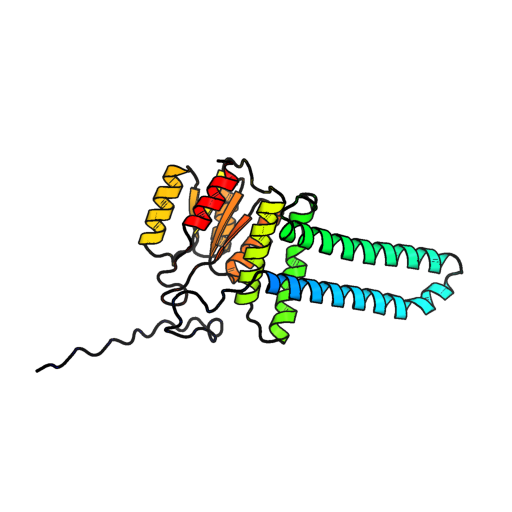3.296 1.00 94.12 197 ARG A N 1
ATOM 1552 C CA . ARG A 1 197 ? -10.814 -11.155 1.899 1.00 94.12 197 ARG A CA 1
ATOM 1553 C C . ARG A 1 197 ? -12.300 -11.501 1.795 1.00 94.12 197 ARG A C 1
ATOM 1555 O O . ARG A 1 197 ? -13.014 -10.884 1.003 1.00 94.12 197 ARG A O 1
ATOM 1562 N N . LYS A 1 198 ? -12.77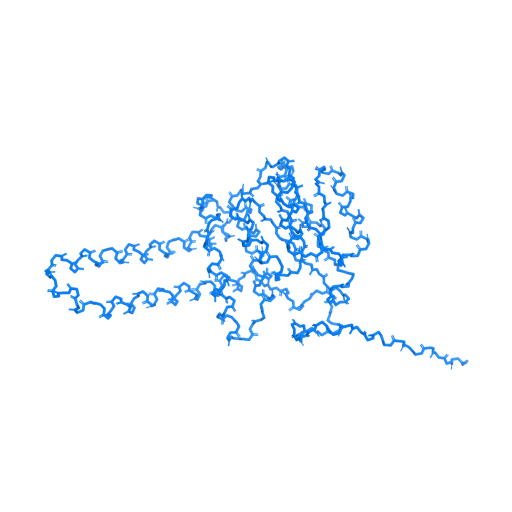3 -12.455 2.600 1.00 95.31 198 LYS A N 1
ATOM 1563 C CA . LYS A 1 198 ? -14.192 -12.818 2.684 1.00 95.31 198 LYS A CA 1
ATOM 1564 C C . LYS A 1 198 ? -15.031 -11.652 3.210 1.00 95.31 198 LYS A C 1
ATOM 1566 O O . LYS A 1 198 ? -16.002 -11.278 2.565 1.00 95.31 198 LYS A O 1
ATOM 1571 N N . ALA A 1 199 ? -14.606 -11.001 4.290 1.00 95.88 199 ALA A N 1
ATOM 1572 C CA . ALA A 1 199 ? -15.300 -9.847 4.853 1.00 95.88 199 ALA A CA 1
ATOM 1573 C C . ALA A 1 199 ? -15.414 -8.683 3.859 1.00 95.88 199 ALA A C 1
ATOM 1575 O O . ALA A 1 199 ? -16.475 -8.068 3.760 1.00 95.88 199 ALA A O 1
ATOM 1576 N N . ILE A 1 200 ? -14.362 -8.413 3.075 1.00 96.25 200 ILE A N 1
ATOM 1577 C CA . ILE A 1 200 ? -14.402 -7.416 1.992 1.00 96.25 200 ILE A CA 1
ATOM 1578 C C . ILE A 1 200 ? -15.439 -7.811 0.933 1.00 96.25 200 ILE A C 1
ATOM 1580 O O . ILE A 1 200 ? -16.228 -6.971 0.497 1.00 96.25 200 ILE A O 1
ATOM 1584 N N . LYS A 1 201 ? -15.457 -9.085 0.522 1.00 95.44 201 LYS A N 1
ATOM 1585 C CA . LYS A 1 201 ? -16.404 -9.602 -0.477 1.00 95.44 201 LYS A CA 1
ATOM 1586 C C . LYS A 1 201 ? -17.856 -9.506 0.001 1.00 95.44 201 LYS A C 1
ATOM 1588 O O . LYS A 1 201 ? -18.720 -9.139 -0.795 1.00 95.44 201 LYS A O 1
ATOM 1593 N N . ASP A 1 202 ? -18.100 -9.809 1.271 1.00 96.44 202 ASP A N 1
ATOM 1594 C CA . ASP A 1 202 ? -19.439 -9.857 1.858 1.00 96.44 202 ASP A CA 1
ATOM 1595 C C . ASP A 1 202 ? -19.986 -8.443 2.125 1.00 96.44 202 ASP A C 1
ATOM 1597 O O . ASP A 1 202 ? -21.138 -8.155 1.808 1.00 96.44 202 ASP A O 1
ATOM 1601 N N . ASN A 1 203 ? -19.149 -7.526 2.627 1.00 95.81 203 ASN A N 1
ATOM 1602 C CA . ASN A 1 203 ? -19.570 -6.159 2.961 1.00 95.81 203 ASN A CA 1
ATOM 1603 C C . ASN A 1 203 ? -19.571 -5.197 1.762 1.00 95.81 203 ASN A C 1
ATOM 1605 O O . ASN A 1 203 ? -20.250 -4.171 1.817 1.00 95.81 203 ASN A O 1
ATOM 1609 N N . LYS A 1 204 ? -18.814 -5.502 0.696 1.00 95.62 204 LYS A N 1
ATOM 1610 C CA . LYS A 1 204 ? -18.649 -4.658 -0.507 1.00 95.62 204 LYS A CA 1
ATOM 1611 C C . LYS A 1 204 ? -18.431 -3.169 -0.163 1.00 95.62 204 LYS A C 1
ATOM 1613 O O . LYS A 1 204 ? -19.263 -2.333 -0.527 1.00 95.62 204 LYS A O 1
ATOM 1618 N N . PRO A 1 205 ? -17.362 -2.833 0.581 1.00 96.75 205 PRO A N 1
ATOM 1619 C CA . PRO A 1 205 ? -17.110 -1.460 0.997 1.00 96.75 205 PRO A CA 1
ATOM 1620 C C . PRO A 1 205 ? -16.628 -0.583 -0.163 1.00 96.75 205 PRO A C 1
ATOM 1622 O O . PRO A 1 205 ? -16.076 -1.070 -1.149 1.00 96.75 205 PRO A O 1
ATOM 1625 N N . ASP A 1 206 ? -16.778 0.728 0.008 1.00 95.56 206 ASP A N 1
ATOM 1626 C CA . ASP A 1 206 ? -16.231 1.741 -0.897 1.00 95.56 206 ASP A CA 1
ATOM 1627 C C . ASP A 1 206 ? -14.747 2.025 -0.596 1.00 95.56 206 ASP A C 1
ATOM 1629 O O . ASP A 1 206 ? -14.009 2.466 -1.475 1.00 95.56 206 ASP A O 1
ATOM 1633 N N . ALA A 1 207 ? -14.306 1.788 0.646 1.00 95.75 207 ALA A N 1
ATOM 1634 C CA . ALA A 1 207 ? -12.908 1.841 1.066 1.00 95.75 207 ALA A CA 1
ATOM 1635 C C . ALA A 1 207 ? -12.622 0.858 2.207 1.00 95.75 207 ALA A C 1
ATOM 1637 O O . ALA A 1 207 ? -13.469 0.614 3.071 1.00 95.75 207 ALA A O 1
ATOM 1638 N N . VAL A 1 208 ? -11.393 0.343 2.237 1.00 97.12 208 VAL A N 1
ATOM 1639 C CA . VAL A 1 208 ? -10.900 -0.545 3.294 1.00 97.12 208 VAL A CA 1
ATOM 1640 C C . VAL A 1 208 ? -9.798 0.150 4.084 1.00 97.12 208 VAL A C 1
ATOM 1642 O O . VAL A 1 208 ? -8.879 0.734 3.513 1.00 97.12 208 VAL A O 1
ATOM 1645 N N . ILE A 1 209 ? -9.860 0.048 5.407 1.00 97.62 209 ILE A N 1
ATOM 1646 C CA . ILE A 1 209 ? -8.760 0.412 6.299 1.00 97.62 209 ILE A CA 1
ATOM 1647 C C . ILE A 1 209 ? -8.285 -0.883 6.953 1.00 97.62 209 ILE A C 1
ATOM 1649 O O . ILE A 1 209 ? -9.038 -1.529 7.674 1.00 97.62 209 ILE A O 1
ATOM 1653 N N . GLY A 1 210 ? -7.060 -1.306 6.662 1.00 96.81 210 GLY A N 1
ATOM 1654 C CA . GLY A 1 210 ? -6.461 -2.508 7.229 1.00 96.81 210 GLY A CA 1
ATOM 1655 C C . GLY A 1 210 ? -5.565 -2.174 8.413 1.00 96.81 210 GLY A C 1
ATOM 1656 O O . GLY A 1 210 ? -4.681 -1.328 8.299 1.00 96.81 210 GLY A O 1
ATOM 1657 N N . VAL A 1 211 ? -5.757 -2.870 9.528 1.00 95.50 211 VAL A N 1
ATOM 1658 C CA . VAL A 1 211 ? -4.882 -2.824 10.701 1.00 95.50 211 VAL A CA 1
ATOM 1659 C C . VAL A 1 211 ? -4.237 -4.197 10.858 1.00 95.50 211 VAL A C 1
ATOM 1661 O O . VAL A 1 211 ? -4.926 -5.174 11.145 1.00 95.50 211 VAL A O 1
ATOM 1664 N N . ALA A 1 212 ? -2.926 -4.303 10.642 1.00 92.31 212 ALA A N 1
ATOM 1665 C CA . ALA A 1 212 ? -2.218 -5.579 10.759 1.00 92.31 212 ALA A CA 1
ATOM 1666 C C . ALA A 1 212 ? -0.698 -5.391 10.881 1.00 92.31 212 ALA A C 1
ATOM 1668 O O . ALA A 1 212 ? -0.178 -4.276 10.931 1.00 92.31 212 ALA A O 1
ATOM 1669 N N . CYS A 1 213 ? 0.027 -6.506 10.946 1.00 88.06 213 CYS A N 1
ATOM 1670 C CA . CYS A 1 213 ? 1.476 -6.524 10.771 1.00 88.06 213 CYS A CA 1
ATOM 1671 C C . CYS A 1 213 ? 1.853 -6.140 9.328 1.00 88.06 213 CYS A C 1
ATOM 1673 O O . CYS A 1 213 ? 1.057 -6.322 8.409 1.00 88.06 213 CYS A O 1
ATOM 1675 N N . GLU A 1 214 ? 3.070 -5.639 9.106 1.00 88.31 214 GLU A N 1
ATOM 1676 C CA . GLU A 1 214 ? 3.522 -5.135 7.804 1.00 88.31 214 GLU A CA 1
ATOM 1677 C C . GLU A 1 214 ? 3.355 -6.156 6.681 1.00 88.31 214 GLU A C 1
ATOM 1679 O O . GLU A 1 214 ? 2.865 -5.818 5.609 1.00 88.31 214 GLU A O 1
ATOM 1684 N N . ARG A 1 215 ? 3.704 -7.418 6.933 1.00 82.19 215 ARG A N 1
ATOM 1685 C CA . ARG A 1 215 ? 3.554 -8.504 5.960 1.00 82.19 215 ARG A CA 1
ATOM 1686 C C . ARG A 1 215 ? 2.106 -8.714 5.507 1.00 82.19 215 ARG A C 1
ATOM 1688 O O . ARG A 1 215 ? 1.836 -8.856 4.310 1.00 82.19 215 ARG A O 1
ATOM 1695 N N . ASP A 1 216 ? 1.179 -8.727 6.457 1.00 89.06 216 ASP A N 1
ATOM 1696 C CA . ASP A 1 216 ? -0.242 -8.933 6.173 1.00 89.06 216 ASP A CA 1
ATOM 1697 C C . ASP A 1 216 ? -0.825 -7.705 5.467 1.00 89.06 216 ASP A C 1
ATOM 1699 O O . ASP A 1 216 ? -1.618 -7.843 4.538 1.00 89.06 216 ASP A O 1
ATOM 1703 N N . LEU A 1 217 ? -0.369 -6.500 5.833 1.00 91.12 217 LEU A N 1
ATOM 1704 C CA . LEU A 1 217 ? -0.728 -5.268 5.131 1.00 91.12 217 LEU A CA 1
ATOM 1705 C C . LEU A 1 217 ? -0.209 -5.250 3.695 1.00 91.12 217 LEU A C 1
ATOM 1707 O O . LEU A 1 217 ? -0.965 -4.896 2.798 1.00 91.12 217 LEU A O 1
ATOM 1711 N N . ILE A 1 218 ? 1.043 -5.652 3.454 1.00 89.00 218 ILE A N 1
ATOM 1712 C CA . ILE A 1 218 ? 1.613 -5.742 2.103 1.00 89.00 218 ILE A CA 1
ATOM 1713 C C . ILE A 1 218 ? 0.719 -6.610 1.215 1.00 89.00 218 ILE A C 1
ATOM 1715 O O . ILE A 1 218 ? 0.281 -6.158 0.156 1.00 89.00 218 ILE A O 1
ATOM 1719 N N . SER A 1 219 ? 0.442 -7.842 1.647 1.00 88.31 219 SER A N 1
ATOM 1720 C CA . SER A 1 219 ? -0.360 -8.784 0.861 1.00 88.31 219 SER A CA 1
ATOM 1721 C C . SER A 1 219 ? -1.805 -8.300 0.700 1.00 88.31 219 SER A C 1
ATOM 1723 O O . SER A 1 219 ? -2.323 -8.270 -0.415 1.00 88.31 219 SER A O 1
ATOM 1725 N N . GLY A 1 220 ? -2.428 -7.810 1.775 1.00 90.62 220 GLY A N 1
ATOM 1726 C CA . GLY A 1 220 ? -3.787 -7.270 1.745 1.00 90.62 220 GLY A CA 1
ATOM 1727 C C . GLY A 1 220 ? -3.941 -6.063 0.815 1.00 90.62 220 GLY A C 1
ATOM 1728 O O . GLY A 1 220 ? -4.908 -5.998 0.050 1.00 90.62 220 GLY A O 1
ATOM 1729 N N . ILE A 1 221 ? -2.978 -5.133 0.822 1.00 91.38 221 ILE A N 1
ATOM 1730 C CA . ILE A 1 221 ? -2.946 -3.981 -0.090 1.00 91.38 221 ILE A CA 1
ATOM 1731 C C . ILE A 1 221 ? -2.773 -4.463 -1.531 1.00 91.38 221 ILE A C 1
ATOM 1733 O O . ILE A 1 221 ? -3.533 -4.035 -2.395 1.00 91.38 221 ILE A O 1
ATOM 1737 N N . GLN A 1 222 ? -1.831 -5.370 -1.808 1.00 87.44 222 GLN A N 1
ATOM 1738 C CA . GLN A 1 222 ? -1.612 -5.895 -3.163 1.00 87.44 222 GLN A CA 1
ATOM 1739 C C . GLN A 1 222 ? -2.854 -6.592 -3.743 1.00 87.44 222 GLN A C 1
ATOM 1741 O O . GLN A 1 222 ? -3.118 -6.460 -4.940 1.00 87.44 222 GLN A O 1
ATOM 1746 N N . ASP A 1 223 ? -3.625 -7.288 -2.906 1.00 88.06 223 ASP A N 1
ATOM 1747 C CA . ASP A 1 223 ? -4.841 -8.001 -3.311 1.00 88.06 223 ASP A CA 1
ATOM 1748 C C . ASP A 1 223 ? -6.054 -7.069 -3.495 1.00 88.06 223 ASP A C 1
A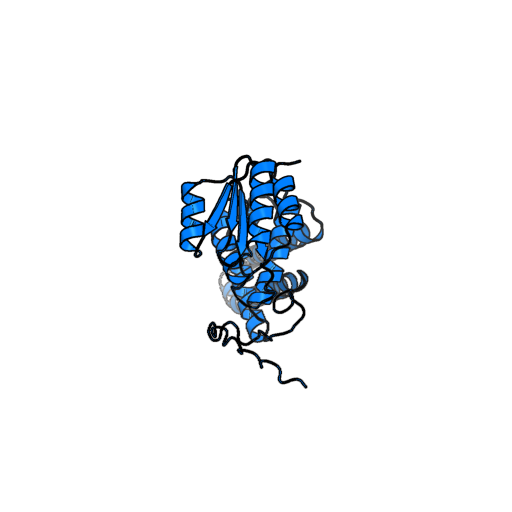TOM 1750 O O . ASP A 1 223 ? -6.932 -7.330 -4.329 1.00 88.06 223 ASP A O 1
ATOM 1754 N N . THR A 1 224 ? -6.126 -5.990 -2.705 1.00 89.38 224 THR A N 1
ATOM 1755 C CA . THR A 1 224 ? -7.345 -5.174 -2.551 1.00 89.38 224 THR A CA 1
ATOM 1756 C C . THR A 1 224 ? -7.257 -3.815 -3.249 1.00 89.38 224 THR A C 1
ATOM 1758 O O . THR A 1 224 ? -8.245 -3.379 -3.844 1.00 89.38 224 THR A O 1
ATOM 1761 N N . ALA A 1 225 ? -6.084 -3.171 -3.265 1.00 87.44 225 ALA A N 1
ATOM 1762 C CA . ALA A 1 225 ? -5.873 -1.862 -3.894 1.00 87.44 225 ALA A CA 1
ATOM 1763 C C . ALA A 1 225 ? -6.257 -1.802 -5.388 1.00 87.44 225 ALA A C 1
ATOM 1765 O O . ALA A 1 225 ? -6.741 -0.754 -5.825 1.00 87.44 225 ALA A O 1
ATOM 1766 N N . PRO A 1 226 ? -6.145 -2.896 -6.178 1.00 84.75 226 PRO A N 1
ATOM 1767 C CA . PRO A 1 226 ? -6.640 -2.888 -7.553 1.00 84.75 226 PRO A CA 1
ATOM 1768 C C . PRO A 1 226 ? -8.151 -2.764 -7.705 1.00 84.75 226 PRO A C 1
ATOM 1770 O O . PRO A 1 226 ? -8.625 -2.414 -8.783 1.00 84.75 226 PRO A O 1
ATOM 1773 N N . LYS A 1 227 ? -8.915 -3.057 -6.651 1.00 86.12 227 LYS A N 1
ATOM 1774 C CA . LYS A 1 227 ? -10.381 -3.093 -6.686 1.00 86.12 227 LYS A CA 1
ATOM 1775 C C . LYS A 1 227 ? -10.999 -1.866 -6.028 1.00 86.12 227 LYS A C 1
ATOM 1777 O O . LYS A 1 227 ? -12.044 -1.403 -6.473 1.00 86.12 227 LYS A O 1
ATOM 1782 N N . MET A 1 228 ? -10.370 -1.342 -4.979 1.00 89.31 228 MET A N 1
ATOM 1783 C CA . MET A 1 228 ? -10.909 -0.247 -4.172 1.00 89.31 228 MET A CA 1
ATOM 1784 C C . MET A 1 228 ? -9.799 0.503 -3.421 1.00 89.31 228 MET A C 1
ATOM 1786 O O . MET A 1 228 ? -8.695 -0.019 -3.283 1.00 89.31 228 MET A O 1
ATOM 1790 N N . PRO A 1 229 ? -10.070 1.720 -2.925 1.00 91.94 229 PRO A N 1
ATOM 1791 C CA . PRO A 1 229 ? -9.205 2.426 -1.987 1.00 91.94 229 PRO A CA 1
ATOM 1792 C C . PRO A 1 229 ? -8.853 1.581 -0.755 1.00 91.94 229 PRO A C 1
ATOM 1794 O O . PRO A 1 229 ? -9.744 1.045 -0.094 1.00 91.94 229 PRO A O 1
ATOM 1797 N N . VAL A 1 230 ? -7.561 1.504 -0.426 1.00 93.94 230 VAL A N 1
ATOM 1798 C CA . VAL A 1 230 ? -7.064 0.793 0.761 1.00 93.94 230 VAL A CA 1
ATOM 1799 C C . VAL A 1 230 ? -6.070 1.666 1.504 1.00 93.94 230 VAL A C 1
ATOM 1801 O O . VAL A 1 230 ? -5.130 2.170 0.892 1.00 93.94 230 VAL A O 1
ATOM 1804 N N . PHE A 1 231 ? -6.245 1.788 2.814 1.00 95.75 231 PHE A N 1
ATOM 1805 C CA . PHE A 1 231 ? -5.267 2.370 3.729 1.00 95.75 231 PHE A CA 1
ATOM 1806 C C . PHE A 1 231 ? -4.747 1.292 4.676 1.00 95.75 231 PHE A C 1
ATOM 1808 O O . PHE A 1 231 ? -5.509 0.418 5.086 1.00 95.75 231 PHE A O 1
ATOM 1815 N N . GLY A 1 232 ? -3.463 1.345 5.026 1.00 95.75 232 GLY A N 1
ATOM 1816 C CA . GLY A 1 232 ? -2.855 0.415 5.981 1.00 95.75 232 GLY A CA 1
ATOM 1817 C C . GLY A 1 232 ? -2.350 1.133 7.226 1.00 95.75 232 GLY A C 1
ATOM 1818 O O . GLY A 1 232 ? -1.683 2.154 7.105 1.00 95.75 232 GLY A O 1
ATOM 1819 N N . ILE A 1 233 ? -2.621 0.597 8.413 1.00 95.50 233 ILE A N 1
ATOM 1820 C CA . ILE A 1 233 ? -2.068 1.084 9.683 1.00 95.50 233 ILE A CA 1
ATOM 1821 C C . ILE A 1 233 ? -1.269 -0.061 10.313 1.00 95.50 233 ILE A C 1
ATOM 1823 O O . ILE A 1 233 ? -1.867 -1.048 10.756 1.00 95.50 233 ILE A O 1
ATOM 1827 N N . PRO A 1 234 ? 0.073 0.027 10.336 1.00 91.50 234 PRO A N 1
ATOM 1828 C CA . PRO A 1 234 ? 0.906 -0.985 10.969 1.00 91.50 234 PRO A CA 1
ATOM 1829 C C . PRO A 1 234 ? 0.638 -1.079 12.473 1.00 91.50 234 PRO A C 1
ATOM 1831 O O . PRO A 1 234 ? 0.590 -0.073 13.184 1.00 91.50 234 PRO A O 1
ATOM 1834 N N . ASN A 1 235 ? 0.511 -2.304 12.974 1.00 87.94 235 ASN A N 1
ATOM 1835 C CA . ASN A 1 235 ? 0.408 -2.559 14.406 1.00 87.94 235 ASN A CA 1
ATOM 1836 C C . ASN A 1 235 ? 1.721 -2.276 15.138 1.00 87.94 235 ASN A C 1
ATOM 1838 O O . ASN A 1 235 ? 2.776 -2.801 14.784 1.00 87.94 235 ASN A O 1
ATOM 1842 N N . LYS A 1 236 ? 1.624 -1.561 16.258 1.00 86.19 236 LYS A N 1
ATOM 1843 C CA . LYS A 1 236 ? 2.676 -1.427 17.268 1.00 86.19 236 LYS A CA 1
ATOM 1844 C C . LYS A 1 236 ? 2.645 -2.638 18.202 1.00 86.19 236 LYS A C 1
ATOM 1846 O O . LYS A 1 236 ? 1.579 -3.102 18.607 1.00 86.19 236 LYS A O 1
ATOM 1851 N N . ARG A 1 237 ? 3.826 -3.148 18.550 1.00 83.06 237 ARG A N 1
ATOM 1852 C CA . ARG A 1 237 ? 4.027 -4.400 19.302 1.00 83.06 237 ARG A CA 1
ATOM 1853 C C . ARG A 1 237 ? 4.781 -4.114 20.612 1.00 83.06 237 ARG A C 1
ATOM 1855 O O . ARG A 1 237 ? 5.984 -4.360 20.667 1.00 83.06 237 ARG A O 1
ATOM 1862 N N . PRO A 1 238 ? 4.135 -3.518 21.632 1.00 79.00 238 PRO A N 1
ATOM 1863 C CA . PRO A 1 238 ? 4.817 -3.140 22.873 1.00 79.00 238 PRO A CA 1
ATOM 1864 C C . PRO A 1 238 ? 5.253 -4.355 23.702 1.00 79.00 238 PRO A C 1
ATOM 1866 O O . PRO A 1 238 ? 6.318 -4.329 24.306 1.00 79.00 238 PRO A O 1
ATOM 1869 N N . GLU A 1 239 ? 4.459 -5.427 23.684 1.00 75.06 239 GLU A N 1
ATOM 1870 C CA . GLU A 1 239 ? 4.688 -6.666 24.441 1.00 75.06 239 GLU A CA 1
ATOM 1871 C C . GLU A 1 239 ? 5.120 -7.828 23.532 1.00 75.06 239 GLU A C 1
ATOM 1873 O O . GLU A 1 239 ? 4.903 -8.996 23.844 1.00 75.06 239 GLU A O 1
ATOM 1878 N N . GLY A 1 240 ? 5.704 -7.505 22.377 1.00 71.94 240 GLY A N 1
ATOM 1879 C CA . GLY A 1 240 ? 6.127 -8.494 21.395 1.00 71.94 240 GLY A CA 1
ATOM 1880 C C . GLY A 1 240 ? 5.056 -8.884 20.371 1.00 71.94 240 GLY A C 1
ATOM 1881 O O . GLY A 1 240 ? 4.014 -8.228 20.239 1.00 71.94 240 GLY A O 1
ATOM 1882 N N . PRO A 1 241 ? 5.350 -9.895 19.543 1.00 74.75 241 PRO A N 1
ATOM 1883 C CA . PRO A 1 241 ? 4.478 -10.303 18.452 1.00 74.75 241 PRO A CA 1
ATOM 1884 C C . PRO A 1 241 ? 3.129 -10.823 18.943 1.00 74.75 241 PRO A C 1
ATOM 1886 O O . PRO A 1 241 ? 3.043 -11.649 19.844 1.00 74.75 241 PRO A O 1
ATOM 1889 N N . CYS A 1 242 ? 2.059 -10.373 18.285 1.00 75.50 242 CYS A N 1
ATOM 1890 C CA . CYS A 1 242 ? 0.708 -10.909 18.467 1.00 75.50 242 CYS A CA 1
ATOM 1891 C C . CYS A 1 242 ? 0.162 -10.875 19.912 1.00 75.50 242 CYS A C 1
ATOM 1893 O O . CYS A 1 242 ? -0.780 -11.606 20.214 1.00 75.50 242 CYS A O 1
ATOM 1895 N N . LYS A 1 243 ? 0.680 -9.986 20.770 1.00 81.12 243 LYS A N 1
ATOM 1896 C CA . LYS A 1 243 ? 0.257 -9.808 22.165 1.00 81.12 243 LYS A CA 1
ATOM 1897 C C . LYS A 1 243 ? 0.042 -8.328 22.467 1.00 81.12 243 LYS A C 1
ATOM 1899 O O . LYS A 1 243 ? 0.934 -7.523 22.209 1.00 81.12 243 LYS A O 1
ATOM 1904 N N . ASN A 1 244 ? -1.151 -7.984 22.963 1.00 83.38 244 ASN A N 1
ATOM 1905 C CA . ASN A 1 244 ? -1.557 -6.622 23.341 1.00 83.38 244 ASN A CA 1
ATOM 1906 C C . ASN A 1 244 ? -1.054 -5.542 22.368 1.00 83.38 244 ASN A C 1
ATOM 1908 O O . ASN A 1 244 ? -0.459 -4.535 22.757 1.00 83.38 244 ASN A O 1
ATOM 1912 N N . THR A 1 245 ? -1.266 -5.772 21.072 1.00 85.25 245 THR A N 1
ATOM 1913 C CA . THR A 1 245 ? -0.829 -4.835 20.044 1.00 85.25 245 THR A CA 1
ATOM 1914 C C . THR A 1 245 ? -1.630 -3.544 20.138 1.00 85.25 245 THR A C 1
ATOM 1916 O O . THR A 1 245 ? -2.764 -3.501 20.623 1.00 85.25 245 THR A O 1
ATOM 1919 N N . SER A 1 246 ? -1.009 -2.464 19.687 1.00 87.81 246 SER A N 1
ATOM 1920 C CA . SER A 1 246 ? -1.573 -1.121 19.723 1.00 87.81 246 SER A CA 1
ATOM 1921 C C . SER A 1 246 ? -1.488 -0.482 18.343 1.00 87.81 246 SER A C 1
ATOM 1923 O O . SER A 1 246 ? -0.737 -0.939 17.485 1.00 87.81 246 SER A O 1
ATOM 1925 N N . ILE A 1 247 ? -2.248 0.583 18.117 1.00 91.69 247 ILE A N 1
ATOM 1926 C CA . ILE A 1 247 ? -2.180 1.388 16.896 1.00 91.69 247 ILE A CA 1
ATOM 1927 C C . ILE A 1 247 ? -2.188 2.866 17.236 1.00 91.69 247 ILE A C 1
ATOM 1929 O O . ILE A 1 247 ? -2.569 3.274 18.334 1.00 91.69 247 ILE A O 1
ATOM 1933 N N . ASP A 1 248 ? -1.804 3.684 16.263 1.00 90.94 248 ASP A N 1
ATOM 1934 C CA . ASP A 1 248 ? -2.083 5.106 16.337 1.00 90.94 248 ASP A CA 1
ATOM 1935 C C . ASP A 1 248 ? -3.560 5.375 16.000 1.00 90.94 248 ASP A C 1
ATOM 1937 O O . ASP A 1 248 ? -3.969 5.449 14.842 1.00 90.94 248 ASP A O 1
ATOM 1941 N N . VAL A 1 249 ? -4.381 5.506 17.042 1.00 93.38 249 VAL A N 1
ATOM 1942 C CA . VAL A 1 249 ? -5.817 5.797 16.907 1.00 93.38 249 VAL A CA 1
ATOM 1943 C C . VAL A 1 249 ? -6.055 7.161 16.241 1.00 93.38 249 VAL A C 1
ATOM 1945 O O . VAL A 1 249 ? -7.058 7.335 15.549 1.00 93.38 249 VAL A O 1
ATOM 1948 N N . LYS A 1 250 ? -5.122 8.116 16.374 1.00 94.56 250 LYS A N 1
ATOM 1949 C CA . LYS A 1 250 ? -5.228 9.420 15.701 1.00 94.56 250 LYS A CA 1
ATOM 1950 C C . LYS A 1 250 ? -5.018 9.273 14.197 1.00 94.56 250 LYS A C 1
ATOM 1952 O O . LYS A 1 250 ? -5.693 9.942 13.417 1.00 94.56 250 LYS A O 1
ATOM 1957 N N . GLU A 1 251 ? -4.105 8.395 13.782 1.00 94.75 251 GLU A N 1
ATOM 1958 C CA . GLU A 1 251 ? -3.918 8.065 12.366 1.00 94.75 251 GLU A CA 1
ATOM 1959 C C . GLU A 1 251 ? -5.170 7.403 11.778 1.00 94.75 251 GLU A C 1
ATOM 1961 O O . GLU A 1 251 ? -5.611 7.794 10.695 1.00 94.75 251 GLU A O 1
ATOM 1966 N N . LEU A 1 252 ? -5.795 6.479 12.517 1.00 96.69 252 LEU A N 1
ATOM 1967 C CA . LEU A 1 252 ? -7.071 5.879 12.124 1.00 96.69 252 LEU A CA 1
ATOM 1968 C C . LEU A 1 252 ? -8.161 6.940 11.938 1.00 96.69 252 LEU A C 1
ATOM 1970 O O . LEU A 1 252 ? -8.796 6.987 10.885 1.00 96.69 252 LEU A O 1
ATOM 1974 N N . GLU A 1 253 ? -8.355 7.818 12.925 1.00 97.06 253 GLU A N 1
ATOM 1975 C CA . GLU A 1 253 ? -9.360 8.880 12.840 1.00 97.06 253 GLU A CA 1
ATOM 1976 C C . GLU A 1 253 ? -9.095 9.817 11.653 1.00 97.06 253 GLU A C 1
ATOM 1978 O O . GLU A 1 253 ? -10.023 10.179 10.929 1.00 97.06 253 GLU A O 1
ATOM 1983 N N . LYS A 1 254 ? -7.829 10.167 11.395 1.00 96.69 254 LYS A N 1
ATOM 1984 C CA . LYS A 1 254 ? -7.439 10.977 10.234 1.00 96.69 254 LYS A CA 1
ATOM 1985 C C . LYS A 1 254 ? -7.835 10.311 8.912 1.00 96.69 254 LYS A C 1
ATOM 1987 O O . LYS A 1 254 ? -8.364 10.994 8.036 1.00 96.69 254 LYS A O 1
ATOM 1992 N N . ILE A 1 255 ? -7.586 9.008 8.757 1.00 96.81 255 ILE A N 1
ATOM 1993 C CA . ILE A 1 255 ? -7.961 8.264 7.544 1.00 96.81 255 ILE A CA 1
ATOM 1994 C C . ILE A 1 255 ? -9.485 8.239 7.387 1.00 96.81 255 ILE A C 1
ATOM 1996 O O . ILE A 1 255 ? -9.984 8.510 6.296 1.00 96.81 255 ILE A O 1
ATOM 2000 N N . VAL A 1 256 ? -10.227 7.959 8.463 1.00 97.00 256 VAL A N 1
ATOM 2001 C CA . VAL A 1 256 ? -11.699 7.921 8.443 1.00 97.00 256 VAL A CA 1
ATOM 2002 C C . VAL A 1 256 ? -12.274 9.276 8.028 1.00 97.00 256 VAL A C 1
ATOM 2004 O O . VAL A 1 256 ? -13.076 9.339 7.099 1.00 97.00 256 VAL A O 1
ATOM 2007 N N . ARG A 1 257 ? -11.816 10.371 8.643 1.00 96.25 257 ARG A N 1
ATOM 2008 C CA . ARG A 1 257 ? -12.241 11.737 8.292 1.00 96.25 257 ARG A CA 1
ATOM 2009 C C . ARG A 1 257 ? -11.927 12.089 6.842 1.00 96.25 257 ARG A C 1
ATOM 2011 O O . ARG A 1 257 ? -12.786 12.590 6.123 1.00 96.25 257 ARG A O 1
ATOM 2018 N N . TYR A 1 258 ? -10.723 11.754 6.379 1.00 95.81 258 TYR A N 1
ATOM 2019 C CA . TYR A 1 258 ? -10.340 11.938 4.981 1.00 95.81 258 TYR A CA 1
ATOM 2020 C C . TYR A 1 258 ? -11.279 11.190 4.025 1.00 95.81 258 TYR A C 1
ATOM 2022 O O . TYR A 1 258 ? -11.709 11.748 3.012 1.00 95.81 258 TYR A O 1
ATOM 2030 N N . CYS A 1 259 ? -11.616 9.945 4.366 1.00 95.19 259 CYS A N 1
ATOM 2031 C CA . CYS A 1 259 ? -12.512 9.104 3.587 1.00 95.19 259 CYS A CA 1
ATOM 2032 C C . CYS A 1 259 ? -13.927 9.698 3.512 1.00 95.19 259 CYS A C 1
ATOM 2034 O O . CYS A 1 259 ? -14.500 9.805 2.426 1.00 95.19 259 CYS A O 1
ATOM 2036 N N . LEU A 1 260 ? -14.452 10.166 4.645 1.00 94.25 260 LEU A N 1
ATOM 2037 C CA . LEU A 1 260 ? -15.768 10.804 4.751 1.00 94.25 260 LEU A CA 1
ATOM 2038 C C . LEU A 1 260 ? -15.799 12.258 4.249 1.00 94.25 260 LEU A C 1
ATOM 2040 O O . LEU A 1 260 ? -16.881 12.809 4.081 1.00 94.25 260 LEU A O 1
ATOM 2044 N N . ASN A 1 261 ? -14.638 12.858 3.958 1.00 92.38 261 ASN A N 1
ATOM 2045 C CA . ASN A 1 261 ? -14.484 14.263 3.566 1.00 92.38 261 ASN A CA 1
ATOM 2046 C C . ASN A 1 261 ? -15.027 15.258 4.616 1.00 92.38 261 ASN A C 1
ATOM 2048 O O . ASN A 1 261 ? -15.766 16.183 4.276 1.00 92.38 261 ASN A O 1
ATOM 2052 N N . ILE A 1 262 ? -14.631 15.062 5.877 1.00 89.12 262 ILE A N 1
ATOM 2053 C CA . ILE A 1 262 ? -14.991 15.894 7.043 1.00 89.12 262 ILE A CA 1
ATOM 2054 C C . ILE A 1 262 ? -13.766 16.344 7.843 1.00 89.12 262 ILE A C 1
ATOM 2056 O O . ILE A 1 262 ? -12.676 15.754 7.657 1.00 89.12 262 ILE A O 1
#

Solvent-accessible surface area (backbone atoms only — not comparable to full-atom values): 14369 Å² total; per-residue (Å²): 134,89,85,78,89,79,73,84,76,76,82,69,81,81,63,70,78,91,46,73,83,66,65,90,84,60,70,64,62,64,89,36,76,47,60,47,61,57,33,54,51,36,38,48,50,50,49,52,52,49,51,50,51,53,50,50,50,46,65,70,44,46,74,62,39,55,74,75,34,86,68,51,38,55,53,53,48,51,54,49,50,52,52,54,47,51,56,50,51,54,52,49,34,54,53,46,12,35,72,70,51,39,68,69,46,59,77,70,70,80,30,54,76,51,68,51,55,44,48,58,48,23,49,55,57,38,44,77,74,73,43,55,66,42,30,43,26,36,4,39,39,52,41,50,40,39,34,33,62,16,55,59,53,43,51,69,41,83,39,42,36,37,38,35,50,79,31,52,26,70,69,57,51,52,54,51,49,56,49,26,68,74,70,69,37,51,77,43,79,29,94,47,70,68,52,44,53,48,50,48,66,73,66,62,50,50,24,38,38,41,39,34,52,31,66,59,39,49,54,51,42,62,72,40,33,59,80,37,37,60,41,59,46,63,53,34,40,60,70,40,86,80,30,59,21,41,67,64,63,67,59,53,51,51,51,53,30,49,22,55,64,103

Sequence (262 aa):
MKETGQGKRLEDRLLGDEWADWQPGAKGGSSSDAPKSLFIFFSFLVLLLALLGVWLFWYLALPRFESFGQGFAGVAKAIFLIFAFTLAAWYLLQVSSAAFKVKLAPSFFVKHLSLRILLSSAVRLAGMVGITRDKIGNSFVKFHNDLMYATRTGKNVKKILLILPRCLSAEVRNKIKELSEKYQFVAYTAFGGDEARKAIKDNKPDAVIGVACERDLISGIQDTAPKMPVFGIPNKRPEGPCKNTSIDVKELEKIVRYCLNI

Nearest PDB structures (foldseek):
  2i6f-assembly3_C  TM=6.470E-01  e=6.905E-02  Myxococcus xanthus
  2nt4-assembly1_A  TM=6.054E-01  e=9.098E-02  Myxococcus xanthus
  7w9h-assembly1_A  TM=6.487E-01  e=2.324E-01  Pseudomonas aeruginosa PAO1
  2j48-assembly1_A  TM=5.594E-01  e=1.764E-01  Synechococcus elongatus PCC 7942 = FACHB-805
  4kfc-assembly1_B  TM=4.942E-01  e=2.456E-01  Escherichia coli K-12

Radius of gyration: 22.7 Å; Cα contacts (8 Å, |Δi|>4): 335; chains: 1; bounding box: 45×36×99 Å

pLDDT: mean 82.41, std 16.43, range [32.44, 98.0]